Protein AF-A0AB94ITY9-F1 (afdb_monomer)

Mean predicted aligned error: 2.9 Å

Solvent-accessible surface area (backbone atoms only — not comparable to full-atom values): 13040 Å² total; per-residue (Å²): 46,31,58,39,62,44,40,57,52,49,60,68,38,36,65,65,35,44,79,74,73,39,86,77,82,86,63,74,41,82,60,88,59,60,56,57,53,35,36,65,73,63,77,32,81,59,35,34,76,45,34,66,58,46,51,53,49,51,40,69,77,34,86,82,51,61,67,41,77,76,39,73,52,33,26,50,47,40,32,32,32,22,97,82,43,74,35,73,86,63,55,55,72,55,30,34,34,36,34,42,56,50,62,52,50,36,26,55,51,53,54,46,42,32,76,69,68,53,36,34,66,50,87,87,42,60,64,68,32,49,82,88,39,52,75,43,48,90,41,51,64,40,78,44,47,85,40,58,63,71,49,33,39,59,39,50,74,71,56,78,42,56,29,30,41,33,54,36,40,42,27,59,65,59,64,51,59,56,88,80,27,47,34,47,57,40,56,81,94,72,48,58,40,33,27,35,34,29,42,56,91,51,70,79,38,65,68,55,52,54,50,44,51,48,55,65,27,69,71,46,45,48,49,42,44,68,74,45,70,66,61,38,38,66,63,79,132

Secondary structure (DSSP, 8-state):
-BIIIIIHHHHHHHHHHHHTT-------BSSSSHHHHHHHTTS-SEEEEE-HHHHHHHHHH-TT--EEEEEEEEE---EEE-SS-SSGGGPPTT-EEEEES-HHHHHHHHHHHHHTTS-EEPTT-GGG--GGGEEE-TT--EEEEEE-GGGHHHHHHHT-SSEEEE-HHHHHHTT--HHHHEEEE--TTTPPEEEEEEEGGGTT-HHHHHHHHHHTSHHHHHHHHHHHTTSSEEPP-

InterPro domains:
  IPR004872 Lipoprotein NlpA family [PF03180] (1-234)
  IPR004872 Lipoprotein NlpA family [PIRSF002854] (2-235)
  IPR004872 Lipoprotein NlpA family [PTHR30429] (2-235)

Organism: NCBI:txid1131730

Structure (mmCIF, N/CA/C/O backbone):
data_AF-A0AB94ITY9-F1
#
_entry.id   AF-A0AB94ITY9-F1
#
loop_
_atom_site.group_PDB
_atom_site.id
_atom_site.type_symbol
_atom_site.label_atom_id
_atom_site.label_alt_id
_atom_site.label_comp_id
_atom_site.label_asym_id
_atom_site.label_entity_id
_atom_site.label_seq_id
_atom_site.pdbx_PDB_ins_code
_atom_site.Cartn_x
_atom_site.Cartn_y
_atom_site.Cartn_z
_atom_site.occupancy
_atom_site.B_iso_or_equiv
_atom_site.auth_seq_id
_atom_site.auth_comp_id
_atom_site.auth_asym_id
_atom_site.auth_atom_id
_atom_site.pdbx_PDB_model_num
ATOM 1 N N . ALA A 1 1 ? -11.493 -1.874 6.451 1.00 92.00 1 ALA A N 1
ATOM 2 C CA . ALA A 1 1 ? -10.100 -2.248 6.127 1.00 92.00 1 ALA A CA 1
ATOM 3 C C . ALA A 1 1 ? -10.053 -2.887 4.745 1.00 92.00 1 ALA A C 1
ATOM 5 O O . ALA A 1 1 ? -11.088 -3.359 4.284 1.00 92.00 1 ALA A O 1
ATOM 6 N N . THR A 1 2 ? -8.900 -2.900 4.082 1.00 95.50 2 THR A N 1
ATOM 7 C CA . THR A 1 2 ? -8.671 -3.782 2.921 1.00 95.50 2 THR A CA 1
ATOM 8 C C . THR A 1 2 ? -8.497 -5.235 3.367 1.00 95.50 2 THR A C 1
ATOM 10 O O . THR A 1 2 ? -8.324 -5.491 4.559 1.00 95.50 2 THR A O 1
ATOM 13 N N . ALA A 1 3 ? -8.612 -6.196 2.446 1.00 95.44 3 ALA A N 1
ATOM 14 C CA . ALA A 1 3 ? -8.677 -7.618 2.793 1.00 95.44 3 ALA A CA 1
ATOM 15 C C . ALA A 1 3 ? -7.393 -8.130 3.472 1.00 95.44 3 ALA A C 1
ATOM 17 O O . ALA A 1 3 ? -7.416 -8.516 4.640 1.00 95.44 3 ALA A O 1
ATOM 18 N N . VAL A 1 4 ? -6.264 -8.092 2.768 1.00 96.31 4 VAL A N 1
ATOM 19 C CA . VAL A 1 4 ? -4.970 -8.585 3.264 1.00 96.31 4 VAL A CA 1
ATOM 20 C C . VAL A 1 4 ? -3.967 -7.438 3.247 1.00 96.31 4 VAL A C 1
ATOM 22 O O . VAL A 1 4 ? -3.964 -6.720 2.263 1.00 96.31 4 VAL A O 1
ATOM 25 N N . PRO A 1 5 ? -3.104 -7.251 4.260 1.00 97.75 5 PRO A N 1
ATOM 26 C CA . PRO A 1 5 ? -3.121 -7.923 5.558 1.00 97.75 5 PRO A CA 1
ATOM 27 C C . PRO A 1 5 ? -4.162 -7.361 6.538 1.00 97.75 5 PRO A C 1
ATOM 29 O O . PRO A 1 5 ? -4.391 -7.947 7.593 1.00 97.75 5 PRO A O 1
ATOM 32 N N . HIS A 1 6 ? -4.767 -6.212 6.232 1.00 98.62 6 HIS A N 1
ATOM 33 C CA . HIS A 1 6 ? -5.419 -5.352 7.220 1.00 98.62 6 HIS A CA 1
ATOM 34 C C . HIS A 1 6 ? -6.595 -6.022 7.933 1.00 98.62 6 HIS A C 1
ATOM 36 O O . HIS A 1 6 ? -6.624 -6.027 9.160 1.00 98.62 6 HIS A O 1
ATOM 42 N N . ALA A 1 7 ? -7.550 -6.608 7.204 1.00 98.50 7 ALA A N 1
ATOM 43 C CA . ALA A 1 7 ? -8.677 -7.290 7.838 1.00 98.50 7 ALA A CA 1
ATOM 44 C C . ALA A 1 7 ? -8.223 -8.532 8.616 1.00 98.50 7 ALA A C 1
ATOM 46 O O . ALA A 1 7 ? -8.726 -8.779 9.704 1.00 98.50 7 ALA A O 1
ATOM 47 N N . GLU A 1 8 ? -7.224 -9.267 8.127 1.00 98.56 8 GLU A N 1
ATOM 48 C CA . GLU A 1 8 ? -6.698 -10.432 8.844 1.00 98.56 8 GLU A CA 1
ATOM 49 C C . GLU A 1 8 ? -5.993 -10.051 10.158 1.00 98.56 8 GLU A C 1
ATOM 51 O O . GLU A 1 8 ? -6.109 -10.771 11.149 1.00 98.56 8 GLU A O 1
ATOM 56 N N . VAL A 1 9 ? -5.297 -8.909 10.190 1.00 98.50 9 VAL A N 1
ATOM 57 C CA . VAL A 1 9 ? -4.736 -8.333 11.425 1.00 98.50 9 VAL A CA 1
ATOM 58 C C . VAL A 1 9 ? -5.854 -7.933 12.391 1.00 98.50 9 VAL A C 1
ATOM 60 O O . VAL A 1 9 ? -5.765 -8.215 13.585 1.00 98.50 9 VAL A O 1
ATOM 63 N N . LEU A 1 10 ? -6.932 -7.325 11.888 1.00 98.69 10 LEU A N 1
ATOM 64 C CA . LEU A 1 10 ? -8.097 -6.978 12.705 1.00 98.69 10 LEU A CA 1
ATOM 65 C C . LEU A 1 10 ? -8.796 -8.216 13.282 1.00 98.69 10 LEU A C 1
ATOM 67 O O . LEU A 1 10 ? -9.180 -8.203 14.450 1.00 98.69 10 LEU A O 1
ATOM 71 N N . GLU A 1 11 ? -8.917 -9.297 12.510 1.00 98.69 11 GLU A N 1
ATOM 72 C CA . GLU A 1 11 ? -9.477 -10.562 12.998 1.00 98.69 11 GLU A CA 1
ATOM 73 C C . GLU A 1 11 ? -8.608 -11.183 14.102 1.00 98.69 11 GLU A C 1
ATOM 75 O O . GLU A 1 11 ? -9.138 -11.658 15.106 1.00 98.69 11 GLU A O 1
ATOM 80 N N . ALA A 1 12 ? -7.277 -11.116 13.980 1.00 98.50 12 ALA A N 1
ATOM 81 C CA . ALA A 1 12 ? -6.367 -11.558 15.039 1.00 98.50 12 ALA A CA 1
ATOM 82 C C . ALA A 1 12 ? -6.482 -10.700 16.317 1.00 98.50 12 ALA A C 1
ATOM 84 O O . ALA A 1 12 ? -6.362 -11.219 17.427 1.00 98.50 12 ALA A O 1
ATOM 85 N N . ALA A 1 13 ? -6.761 -9.401 16.176 1.00 98.50 13 ALA A N 1
ATOM 86 C CA . ALA A 1 13 ? -6.937 -8.466 17.290 1.00 98.50 13 ALA A CA 1
ATOM 87 C C . ALA A 1 13 ? -8.303 -8.567 17.981 1.00 98.50 13 ALA A C 1
ATOM 89 O O . ALA A 1 13 ? -8.431 -8.221 19.157 1.00 98.50 13 ALA A O 1
ATOM 90 N N . LYS A 1 14 ? -9.326 -9.056 17.278 1.00 98.56 14 LYS A N 1
ATOM 91 C CA . LYS A 1 14 ? -10.705 -9.157 17.764 1.00 98.56 14 LYS A CA 1
ATOM 92 C C . LYS A 1 14 ? -10.858 -9.816 19.150 1.00 98.56 14 LYS A C 1
ATOM 94 O O . LYS A 1 14 ? -11.534 -9.216 19.988 1.00 98.56 14 LYS A O 1
ATOM 99 N N . PRO A 1 15 ? -10.258 -10.986 19.461 1.00 98.50 15 PRO A N 1
ATOM 100 C CA . PRO A 1 15 ? -10.354 -11.567 20.805 1.00 98.50 15 PRO A CA 1
ATOM 101 C C . PRO A 1 15 ? -9.711 -10.689 21.891 1.00 98.50 15 PRO A C 1
ATOM 103 O O . PRO A 1 15 ? -10.308 -10.507 22.949 1.00 98.50 15 PRO A O 1
ATOM 106 N N . LEU A 1 16 ? -8.554 -10.081 21.611 1.00 98.38 16 LEU A N 1
ATOM 107 C CA . LEU A 1 16 ? -7.839 -9.202 22.548 1.00 98.38 16 LEU A CA 1
ATOM 108 C C . LEU A 1 16 ? -8.631 -7.917 22.845 1.00 98.38 16 LEU A C 1
ATOM 110 O O . LEU A 1 16 ? -8.644 -7.419 23.970 1.00 98.38 16 LEU A O 1
ATOM 114 N N . LEU A 1 17 ? -9.328 -7.385 21.838 1.00 98.50 17 LEU A N 1
ATOM 115 C CA . LEU A 1 17 ? -10.225 -6.236 21.984 1.00 98.50 17 LEU A CA 1
ATOM 116 C C . LEU A 1 17 ? -11.461 -6.583 22.814 1.00 98.50 17 LEU A C 1
ATOM 118 O O . LEU A 1 17 ? -11.864 -5.798 23.675 1.00 98.50 17 LEU A O 1
ATOM 122 N N . LYS A 1 18 ? -12.015 -7.784 22.621 1.00 98.31 18 LYS A N 1
ATOM 123 C CA . LYS A 1 18 ? -13.172 -8.262 23.381 1.00 98.31 18 LYS A CA 1
ATOM 124 C C . LYS A 1 18 ? -12.877 -8.373 24.877 1.00 98.31 18 LYS A C 1
ATOM 126 O O . LYS A 1 18 ? -13.722 -7.997 25.685 1.00 98.31 18 LYS A O 1
ATOM 131 N N . GLU A 1 19 ? -11.677 -8.816 25.256 1.00 98.00 19 GLU A N 1
ATOM 132 C CA . GLU A 1 19 ? -11.221 -8.832 26.657 1.00 98.00 19 GLU A CA 1
ATOM 133 C C . GLU A 1 19 ? -11.152 -7.429 27.279 1.00 98.00 19 GLU A C 1
ATOM 135 O O . GLU A 1 19 ? -11.339 -7.270 28.485 1.00 98.00 19 GLU A O 1
ATOM 140 N N . LYS A 1 20 ? -10.947 -6.400 26.451 1.00 97.75 20 LYS A N 1
ATOM 141 C CA . LYS A 1 20 ? -10.956 -4.985 26.847 1.00 97.75 20 LYS A CA 1
ATOM 142 C C . LYS A 1 20 ? -12.335 -4.326 26.712 1.00 97.75 20 LYS A C 1
ATOM 144 O O . LYS A 1 20 ? -12.446 -3.112 26.860 1.00 97.75 20 LYS A O 1
ATOM 149 N N . GLY A 1 21 ? -13.386 -5.106 26.446 1.00 97.75 21 GLY A N 1
ATOM 150 C CA . GLY A 1 21 ? -14.761 -4.616 26.332 1.00 97.75 21 GLY A CA 1
ATOM 151 C C . GLY A 1 21 ? -15.090 -3.928 25.004 1.00 97.75 21 GLY A C 1
ATOM 152 O O . GLY A 1 21 ? -16.081 -3.205 24.937 1.00 97.75 21 GLY A O 1
ATOM 153 N N . ILE A 1 22 ? -14.285 -4.137 23.958 1.00 98.25 22 ILE A N 1
ATOM 154 C CA . ILE A 1 22 ? -14.519 -3.601 22.611 1.00 98.25 22 ILE A CA 1
ATOM 155 C C . ILE A 1 22 ? -15.007 -4.734 21.705 1.00 98.25 22 ILE A C 1
ATOM 157 O O . ILE A 1 22 ? -14.286 -5.707 21.482 1.00 98.25 22 ILE A O 1
ATOM 161 N N . ASP A 1 23 ? -16.217 -4.602 21.160 1.00 97.81 23 ASP A N 1
ATOM 162 C CA . ASP A 1 23 ? -16.721 -5.507 20.123 1.00 97.81 23 ASP A CA 1
ATOM 163 C C . ASP A 1 23 ? -16.359 -4.958 18.739 1.00 97.81 23 ASP A C 1
ATOM 165 O O . ASP A 1 23 ? -16.845 -3.905 18.330 1.00 97.81 23 ASP A O 1
ATOM 169 N N . LEU A 1 24 ? -15.438 -5.632 18.045 1.00 98.44 24 LEU A N 1
ATOM 170 C CA . LEU A 1 24 ? -14.921 -5.166 16.760 1.00 98.44 24 LEU A CA 1
ATOM 171 C C . LEU A 1 24 ? -15.755 -5.711 15.593 1.00 98.44 24 LEU A C 1
ATOM 173 O O . LEU A 1 24 ? -15.734 -6.913 15.299 1.00 98.44 24 LEU A O 1
ATOM 177 N N . GLU A 1 25 ? -16.391 -4.808 14.852 1.00 98.44 25 GLU A N 1
ATOM 178 C CA . GLU A 1 25 ? -16.998 -5.094 13.551 1.00 98.44 25 GLU A CA 1
ATOM 179 C C . GLU A 1 25 ? -16.046 -4.717 12.409 1.00 98.44 25 GLU A C 1
ATOM 181 O O . GLU A 1 25 ? -15.468 -3.630 12.384 1.00 98.44 25 GLU A O 1
ATOM 186 N N . ILE A 1 26 ? -15.866 -5.623 11.444 1.00 98.56 26 ILE A N 1
ATOM 187 C CA . ILE A 1 26 ? -14.915 -5.442 10.341 1.00 98.56 26 ILE A CA 1
ATOM 188 C C . ILE A 1 26 ? -15.688 -5.370 9.027 1.00 98.56 26 ILE A C 1
ATOM 190 O O . ILE A 1 26 ? -16.268 -6.353 8.572 1.00 98.56 26 ILE A O 1
ATOM 194 N N . LYS A 1 27 ? -15.644 -4.202 8.380 1.00 98.56 27 LYS A N 1
ATOM 195 C CA . LYS A 1 27 ? -16.099 -4.018 6.997 1.00 98.56 27 LYS A CA 1
ATOM 196 C C . LYS A 1 27 ? -14.899 -4.077 6.053 1.00 98.56 27 LYS A C 1
ATOM 198 O O . LYS A 1 27 ? -13.976 -3.255 6.150 1.00 98.56 27 LYS A O 1
ATOM 203 N N . VAL A 1 28 ? -14.908 -5.066 5.162 1.00 98.25 28 VAL A N 1
ATOM 204 C CA . VAL A 1 28 ? -13.851 -5.290 4.168 1.00 98.25 28 VAL A CA 1
ATOM 205 C C . VAL A 1 28 ? -14.186 -4.547 2.877 1.00 98.25 28 VAL A C 1
ATOM 207 O O . VAL A 1 28 ? -15.310 -4.625 2.386 1.00 98.25 28 VAL A O 1
ATOM 210 N N . PHE A 1 29 ? -13.203 -3.835 2.332 1.00 97.88 29 PHE A N 1
ATOM 211 C CA . PHE A 1 29 ? -13.294 -3.115 1.063 1.00 97.88 29 PHE A CA 1
ATOM 212 C C . PHE A 1 29 ? -12.242 -3.638 0.084 1.00 97.88 29 PHE A C 1
ATOM 214 O O . PHE A 1 29 ? -11.163 -4.060 0.497 1.00 97.88 29 PHE A O 1
ATOM 221 N N . GLN A 1 30 ? -12.560 -3.586 -1.210 1.00 94.25 30 GLN A N 1
ATOM 222 C CA . GLN A 1 30 ? -11.680 -4.051 -2.291 1.00 94.25 30 GLN A CA 1
ATOM 223 C C . GLN A 1 30 ? -10.914 -2.906 -2.972 1.00 94.25 30 GLN A C 1
ATOM 225 O O . GLN A 1 30 ? -9.972 -3.137 -3.727 1.00 94.25 30 GLN A O 1
ATOM 230 N N . ASP A 1 31 ? -11.305 -1.659 -2.720 1.00 94.69 31 ASP A N 1
ATOM 231 C CA . ASP A 1 31 ? -10.702 -0.459 -3.293 1.00 94.69 31 ASP A CA 1
ATOM 232 C C . ASP A 1 31 ? -10.235 0.521 -2.206 1.00 94.69 31 ASP A C 1
ATOM 234 O O . ASP A 1 31 ? -10.513 0.359 -1.015 1.00 94.69 31 ASP A O 1
ATOM 238 N N . TYR A 1 32 ? -9.507 1.547 -2.639 1.00 95.94 32 TYR A N 1
ATOM 239 C CA . TYR A 1 32 ? -8.919 2.568 -1.774 1.00 95.94 32 TYR A CA 1
ATOM 240 C C . TYR A 1 32 ? -9.777 3.838 -1.624 1.00 95.94 32 TYR A C 1
ATOM 242 O O . TYR A 1 32 ? -9.374 4.780 -0.939 1.00 95.94 32 TYR A O 1
ATOM 250 N N . ILE A 1 33 ? -10.947 3.904 -2.261 1.00 95.12 33 ILE A N 1
ATOM 251 C CA . ILE A 1 33 ? -11.819 5.086 -2.272 1.00 95.12 33 ILE A CA 1
ATOM 252 C C . ILE A 1 33 ? -12.891 4.948 -1.187 1.00 95.12 33 ILE A C 1
ATOM 254 O O . ILE A 1 33 ? -13.008 5.796 -0.298 1.00 95.12 33 ILE A O 1
ATOM 258 N N . LEU A 1 34 ? -13.648 3.850 -1.222 1.00 97.75 34 LEU A N 1
ATOM 259 C CA . LEU A 1 34 ? -14.790 3.614 -0.342 1.00 97.75 34 LEU A CA 1
ATOM 260 C C . LEU A 1 34 ? -14.464 3.639 1.163 1.00 97.75 34 LEU A C 1
ATOM 262 O O . LEU A 1 34 ? -15.304 4.141 1.911 1.00 97.75 34 LEU A O 1
ATOM 266 N N . PRO A 1 35 ? -13.292 3.182 1.657 1.00 98.31 35 PRO A N 1
ATOM 267 C CA . PRO A 1 35 ? -12.992 3.251 3.089 1.00 98.31 35 PRO A CA 1
ATOM 268 C C . PRO A 1 35 ? -12.957 4.678 3.659 1.00 98.31 35 PRO A C 1
ATOM 270 O O . PRO A 1 35 ? -13.342 4.883 4.811 1.00 98.31 35 PRO A O 1
ATOM 273 N N . ASN A 1 36 ? -12.496 5.666 2.883 1.00 98.50 36 ASN A N 1
ATOM 274 C CA . ASN A 1 36 ? -12.480 7.067 3.316 1.00 98.50 36 ASN A CA 1
ATOM 275 C C . ASN A 1 36 ? -13.876 7.693 3.234 1.00 98.50 36 ASN A C 1
ATOM 277 O O . ASN A 1 36 ? -14.267 8.414 4.148 1.00 98.50 36 ASN A O 1
ATOM 281 N N . VAL A 1 37 ? -14.658 7.360 2.202 1.00 98.12 37 VAL A N 1
ATOM 282 C CA . VAL A 1 37 ? -16.063 7.792 2.095 1.00 98.12 37 VAL A CA 1
ATOM 283 C C . VAL A 1 37 ? -16.881 7.260 3.275 1.00 98.12 37 VAL A C 1
ATOM 285 O O . VAL A 1 37 ? -17.521 8.034 3.976 1.00 98.12 37 VAL A O 1
ATOM 288 N N . ALA A 1 38 ? -16.769 5.966 3.580 1.00 98.50 38 ALA A N 1
ATOM 289 C CA . ALA A 1 38 ? -17.460 5.354 4.713 1.00 98.50 38 ALA A CA 1
ATOM 290 C C . ALA A 1 38 ? -17.013 5.939 6.071 1.00 98.50 38 ALA A C 1
ATOM 292 O O . ALA A 1 38 ? -17.828 6.091 6.980 1.00 98.50 38 ALA A O 1
ATOM 293 N N . LEU A 1 39 ? -15.733 6.309 6.217 1.00 98.62 39 LEU A N 1
ATOM 294 C CA . LEU A 1 39 ? -15.253 7.004 7.416 1.00 98.62 39 LEU A CA 1
ATOM 295 C C . LEU A 1 39 ? -15.851 8.413 7.535 1.00 98.62 39 LEU A C 1
ATOM 297 O O . LEU A 1 39 ? -16.283 8.795 8.621 1.00 98.62 39 LEU A O 1
ATOM 301 N N . LYS A 1 40 ? -15.915 9.181 6.441 1.00 98.38 40 LYS A N 1
ATOM 302 C CA . LYS A 1 40 ? -16.567 10.500 6.422 1.00 98.38 40 LYS A CA 1
ATOM 303 C C . LYS A 1 40 ? -18.044 10.391 6.809 1.00 98.38 40 LYS A C 1
ATOM 305 O O . LYS A 1 40 ? -18.508 11.137 7.669 1.00 98.38 40 LYS A O 1
ATOM 310 N N . ASP A 1 41 ? -18.756 9.445 6.204 1.00 98.19 41 ASP A N 1
ATOM 311 C CA . ASP A 1 41 ? -20.209 9.292 6.336 1.00 98.19 41 ASP A CA 1
ATOM 312 C C . ASP A 1 41 ? -20.635 8.660 7.673 1.00 98.19 41 ASP A C 1
ATOM 314 O O . ASP A 1 41 ? -21.824 8.505 7.939 1.00 98.19 41 ASP A O 1
ATOM 318 N N . LYS A 1 42 ? -19.666 8.374 8.556 1.00 98.06 42 LYS A N 1
ATOM 319 C CA . LYS A 1 42 ? -19.859 7.776 9.887 1.00 98.06 42 LYS A CA 1
ATOM 320 C C . LYS A 1 42 ? -20.367 6.334 9.867 1.00 98.06 42 LYS A C 1
ATOM 322 O O . LYS A 1 42 ? -20.802 5.830 10.897 1.00 98.06 42 LYS A O 1
ATOM 327 N N . ASP A 1 43 ? -20.203 5.651 8.738 1.00 98.31 43 ASP A N 1
ATOM 328 C CA . ASP A 1 43 ? -20.392 4.202 8.621 1.00 98.31 43 ASP A CA 1
ATOM 329 C C . ASP A 1 43 ? -19.260 3.408 9.296 1.00 98.31 43 ASP A C 1
ATOM 331 O O . ASP A 1 43 ? -19.392 2.207 9.522 1.00 98.31 43 ASP A O 1
ATOM 335 N N . LEU A 1 44 ? -18.120 4.054 9.560 1.00 98.44 44 LEU A N 1
ATOM 336 C CA . LEU A 1 44 ? -16.957 3.483 10.241 1.00 98.44 44 LEU A CA 1
ATOM 337 C C . LEU A 1 44 ? -16.484 4.420 11.353 1.00 98.44 44 LEU A C 1
ATOM 339 O O . LEU A 1 44 ? -16.487 5.635 11.166 1.00 98.44 44 LEU A O 1
ATOM 343 N N . ASP A 1 45 ? -15.985 3.879 12.463 1.00 98.62 45 ASP A N 1
ATOM 344 C CA . ASP A 1 45 ? -15.274 4.668 13.484 1.00 98.62 45 ASP A CA 1
ATOM 345 C C . ASP A 1 45 ? -13.803 4.911 13.125 1.00 98.62 45 ASP A C 1
ATOM 347 O O . ASP A 1 45 ? -13.244 5.961 13.435 1.00 98.62 45 ASP A O 1
ATOM 351 N N . ALA A 1 46 ? -13.184 3.947 12.444 1.00 98.75 46 ALA A N 1
ATOM 352 C CA . ALA A 1 46 ? -11.808 4.006 11.976 1.00 98.75 46 ALA A CA 1
ATOM 353 C C . ALA A 1 46 ? -11.665 3.253 10.650 1.00 98.75 46 ALA A C 1
ATOM 355 O O . ALA A 1 46 ? -12.399 2.300 10.372 1.00 98.75 46 ALA A O 1
ATOM 356 N N . ASN A 1 47 ? -10.675 3.632 9.844 1.00 98.75 47 ASN A N 1
ATOM 357 C CA . ASN A 1 47 ? -10.210 2.813 8.735 1.00 98.75 47 ASN A CA 1
ATOM 358 C C . ASN A 1 47 ? -8.723 2.464 8.883 1.00 98.75 47 ASN A C 1
ATOM 360 O O . ASN A 1 47 ? -7.970 3.120 9.597 1.00 98.75 47 ASN A O 1
ATOM 364 N N . TYR A 1 48 ? -8.333 1.371 8.236 1.00 98.69 48 TYR A N 1
ATOM 365 C CA . TYR A 1 48 ? -6.989 0.805 8.276 1.00 98.69 48 TYR A CA 1
ATOM 366 C C . TYR A 1 48 ? -6.714 0.174 6.913 1.00 98.69 48 TYR A C 1
ATOM 368 O O . TYR A 1 48 ? -7.251 -0.894 6.603 1.00 98.69 48 TYR A O 1
ATOM 376 N N . PHE A 1 49 ? -6.012 0.924 6.060 1.00 98.50 49 PHE A N 1
ATOM 377 C CA . PHE A 1 49 ? -5.690 0.537 4.674 1.00 98.50 49 PHE A CA 1
ATOM 378 C C . PHE A 1 49 ? -4.651 1.439 3.977 1.00 98.50 49 PHE A C 1
ATOM 380 O O . PHE A 1 49 ? -4.166 1.083 2.908 1.00 98.50 49 PHE A O 1
ATOM 387 N N . GLN A 1 50 ? -4.372 2.633 4.515 1.00 98.25 50 GLN A N 1
ATOM 388 C CA . GLN A 1 50 ? -3.703 3.717 3.785 1.00 98.25 50 GLN A CA 1
ATOM 389 C C . GLN A 1 50 ? -2.414 4.186 4.456 1.00 98.25 50 GLN A C 1
ATOM 391 O O . GLN A 1 50 ? -2.223 4.010 5.656 1.00 98.25 50 GLN A O 1
ATOM 396 N N . THR A 1 51 ? -1.551 4.838 3.679 1.00 97.19 51 THR A N 1
ATOM 397 C CA . THR A 1 51 ? -0.283 5.440 4.125 1.00 97.19 51 THR A CA 1
ATOM 398 C C . THR A 1 51 ? -0.420 6.964 4.294 1.00 97.19 51 THR A C 1
ATOM 400 O O . THR A 1 51 ? -1.388 7.547 3.793 1.00 97.19 51 THR A O 1
ATOM 403 N N . PRO A 1 52 ? 0.544 7.659 4.938 1.00 96.50 52 PRO A N 1
ATOM 404 C CA . PRO A 1 52 ? 0.508 9.114 5.104 1.00 96.50 52 PRO A CA 1
ATOM 405 C C . PRO A 1 52 ? 0.388 9.883 3.786 1.00 96.50 52 PRO A C 1
ATOM 407 O O . PRO A 1 52 ? -0.357 10.856 3.709 1.00 96.50 52 PRO A O 1
ATOM 410 N N . GLY A 1 53 ? 1.091 9.438 2.737 1.00 94.69 53 GLY A N 1
ATOM 411 C CA . GLY A 1 53 ? 1.042 10.077 1.421 1.00 94.69 53 GLY A CA 1
ATOM 412 C C . GLY A 1 53 ? -0.338 9.973 0.771 1.00 94.69 53 GLY A C 1
ATOM 413 O O . GLY A 1 53 ? -0.829 10.957 0.217 1.00 94.69 53 GLY A O 1
ATOM 414 N N . TYR A 1 54 ? -0.987 8.809 0.888 1.00 96.19 54 TYR A N 1
ATOM 415 C CA . TYR A 1 54 ? -2.351 8.619 0.398 1.00 96.19 54 TYR A CA 1
ATOM 416 C C . TYR A 1 54 ? -3.343 9.474 1.197 1.00 96.19 54 TYR A C 1
ATOM 418 O O . TYR A 1 54 ? -4.109 10.226 0.601 1.00 96.19 54 TYR A O 1
ATOM 426 N N . LEU A 1 55 ? -3.270 9.448 2.533 1.00 97.81 55 LEU A N 1
ATOM 427 C CA . LEU A 1 55 ? -4.128 10.258 3.405 1.00 97.81 55 LEU A CA 1
ATOM 428 C C . LEU A 1 55 ? -4.017 11.758 3.087 1.00 97.81 55 LEU A C 1
ATOM 430 O O . LEU A 1 55 ? -5.032 12.431 2.904 1.00 97.81 55 LEU A O 1
ATOM 434 N N . ALA A 1 56 ? -2.791 12.274 2.965 1.00 95.88 56 ALA A N 1
ATOM 435 C CA . ALA A 1 56 ? -2.545 13.679 2.651 1.00 95.88 56 ALA A CA 1
ATOM 436 C C . ALA A 1 56 ? -3.125 14.079 1.284 1.00 95.88 56 ALA A C 1
ATOM 438 O O . ALA A 1 56 ? -3.711 15.156 1.155 1.00 95.88 56 ALA A O 1
ATOM 439 N N . LEU A 1 57 ? -2.999 13.212 0.272 1.00 94.62 57 LEU A N 1
ATOM 440 C CA . LEU A 1 57 ? -3.591 13.445 -1.045 1.00 94.62 57 LEU A CA 1
ATOM 441 C C . LEU A 1 57 ? -5.125 13.448 -0.974 1.00 94.62 57 LEU A C 1
ATOM 443 O O . LEU A 1 57 ? -5.760 14.359 -1.499 1.00 94.62 57 LEU A O 1
ATOM 447 N N . GLN A 1 58 ? -5.719 12.494 -0.256 1.00 96.31 58 GLN A N 1
ATOM 448 C CA . GLN A 1 58 ? -7.171 12.402 -0.102 1.00 96.31 58 GLN A CA 1
ATOM 449 C C . GLN A 1 58 ? -7.761 13.629 0.603 1.00 96.31 58 GLN A C 1
ATOM 451 O O . GLN A 1 58 ? -8.768 14.156 0.140 1.00 96.31 58 GLN A O 1
ATOM 456 N N . MET A 1 59 ? -7.122 14.132 1.663 1.00 97.12 59 MET A N 1
ATOM 457 C CA . MET A 1 59 ? -7.556 15.362 2.346 1.00 97.12 59 MET A CA 1
ATOM 458 C C . MET A 1 59 ? -7.333 16.623 1.500 1.00 97.12 59 MET A C 1
ATOM 460 O O . MET A 1 59 ? -8.086 17.594 1.589 1.00 97.12 59 MET A O 1
ATOM 464 N N . LYS A 1 60 ? -6.297 16.642 0.653 1.00 95.25 60 LYS A N 1
ATOM 465 C CA . LYS A 1 60 ? -6.064 17.753 -0.278 1.00 95.25 60 LYS A CA 1
ATOM 466 C C . LYS A 1 60 ? -7.182 17.843 -1.320 1.00 95.25 60 LYS A C 1
ATOM 468 O O . LYS A 1 60 ? -7.663 18.957 -1.576 1.00 95.25 60 LYS A O 1
ATOM 473 N N . ASP A 1 61 ? -7.561 16.701 -1.888 1.00 95.00 61 ASP A N 1
ATOM 474 C CA . ASP A 1 61 ? -8.484 16.601 -3.020 1.00 95.00 61 ASP A CA 1
ATOM 475 C C . ASP A 1 61 ? -9.963 16.603 -2.587 1.00 95.00 61 ASP A C 1
ATOM 477 O O . ASP A 1 61 ? -10.821 17.024 -3.360 1.00 95.00 61 ASP A O 1
ATOM 481 N N . ASN A 1 62 ? -10.263 16.241 -1.334 1.00 96.75 62 ASN A N 1
ATOM 482 C CA . ASN A 1 62 ? -11.617 16.219 -0.773 1.00 96.75 62 ASN A CA 1
ATOM 483 C C . ASN A 1 62 ? -11.691 17.140 0.455 1.00 96.75 62 ASN A C 1
ATOM 485 O O . ASN A 1 62 ? -11.238 16.785 1.541 1.00 96.75 62 ASN A O 1
ATOM 489 N N . LYS A 1 63 ? -12.264 18.341 0.296 1.00 94.31 63 LYS A N 1
ATOM 490 C CA . LYS A 1 63 ? -12.266 19.395 1.339 1.00 94.31 63 LYS A CA 1
ATOM 491 C C . LYS A 1 63 ? -13.076 19.054 2.586 1.00 94.31 63 LYS A C 1
ATOM 493 O O . LYS A 1 63 ? -12.896 19.673 3.626 1.00 94.31 63 LYS A O 1
ATOM 498 N N . ASP A 1 64 ? -13.964 18.091 2.452 1.00 96.06 64 ASP A N 1
ATOM 499 C CA . ASP A 1 64 ? -14.888 17.602 3.460 1.00 96.06 64 ASP A CA 1
ATOM 500 C C . ASP A 1 64 ? -14.369 16.340 4.174 1.00 96.06 64 ASP A C 1
ATOM 502 O O . ASP A 1 64 ? -15.068 15.775 5.013 1.00 96.06 64 ASP A O 1
ATOM 506 N N . PHE A 1 65 ? -13.133 15.916 3.887 1.00 98.19 65 PHE A N 1
ATOM 507 C CA . PHE A 1 65 ? -12.409 14.941 4.699 1.00 98.19 65 PHE A CA 1
ATOM 508 C C . PHE A 1 65 ? -11.631 15.656 5.808 1.00 98.19 65 PHE A C 1
ATOM 510 O O . PHE A 1 65 ? -10.604 16.286 5.555 1.00 98.19 65 PHE A O 1
ATOM 517 N N . ASP A 1 66 ? -12.108 15.515 7.044 1.00 98.19 66 ASP A N 1
ATOM 518 C CA . ASP A 1 66 ? -11.408 15.947 8.256 1.00 98.19 66 ASP A CA 1
ATOM 519 C C . ASP A 1 66 ? -10.963 14.717 9.054 1.00 98.19 66 ASP A C 1
ATOM 521 O O . ASP A 1 66 ? -11.686 14.186 9.901 1.00 98.19 66 ASP A O 1
ATOM 525 N N . PHE A 1 67 ? -9.785 14.210 8.701 1.00 98.69 67 PHE A N 1
ATOM 526 C CA . PHE A 1 67 ? -9.239 12.965 9.221 1.00 98.69 67 PHE A CA 1
ATOM 527 C C . PHE A 1 67 ? -7.892 13.178 9.900 1.00 98.69 67 PHE A C 1
ATOM 529 O O . PHE A 1 67 ? -7.132 14.088 9.569 1.00 98.69 67 PHE A O 1
ATOM 536 N N . VAL A 1 68 ? -7.555 12.260 10.799 1.00 98.62 68 VAL A N 1
ATOM 537 C CA . VAL A 1 68 ? -6.257 12.219 11.465 1.00 98.62 68 VAL A CA 1
ATOM 538 C C . VAL A 1 68 ? -5.797 10.778 11.653 1.00 98.62 68 VAL A C 1
ATOM 540 O O . VAL A 1 68 ? -6.594 9.871 11.900 1.00 98.62 68 VAL A O 1
ATOM 543 N N . SER A 1 69 ? -4.489 10.563 11.522 1.00 98.44 69 SER A N 1
ATOM 544 C CA . SER A 1 69 ? -3.861 9.293 11.883 1.00 98.44 69 SER A CA 1
ATOM 545 C C . SER A 1 69 ? -3.726 9.181 13.399 1.00 98.44 69 SER A C 1
ATOM 547 O O . SER A 1 69 ? -3.252 10.113 14.048 1.00 98.44 69 SER A O 1
ATOM 549 N N . VAL A 1 70 ? -4.096 8.030 13.951 1.00 98.12 70 VAL A N 1
ATOM 550 C CA . VAL A 1 70 ? -3.979 7.717 15.387 1.00 98.12 70 VAL A CA 1
ATOM 551 C C . VAL A 1 70 ? -3.012 6.568 15.668 1.00 98.12 70 VAL A C 1
ATOM 553 O O . VAL A 1 70 ? -2.743 6.262 16.826 1.00 98.12 70 VAL A O 1
ATOM 556 N N . GLY A 1 71 ? -2.438 5.946 14.637 1.00 96.69 71 GLY A N 1
ATOM 557 C CA . GLY A 1 71 ? -1.436 4.905 14.829 1.00 96.69 71 GLY A CA 1
ATOM 558 C C . GLY A 1 71 ? -0.838 4.381 13.534 1.00 96.69 71 GLY A C 1
ATOM 559 O O . GLY A 1 71 ? -1.547 4.149 12.564 1.00 96.69 71 GLY A O 1
ATOM 560 N N . GLU A 1 72 ? 0.470 4.155 13.547 1.00 97.38 72 GLU A N 1
ATOM 561 C CA . GLU A 1 72 ? 1.206 3.393 12.536 1.00 97.38 72 GLU A CA 1
ATOM 562 C C . GLU A 1 72 ? 1.274 1.925 12.966 1.00 97.38 72 GLU A C 1
ATOM 564 O O . GLU A 1 72 ? 1.642 1.658 14.111 1.00 97.38 72 GLU A O 1
ATOM 569 N N . ILE A 1 73 ? 0.897 0.987 12.092 1.00 97.06 73 ILE A N 1
ATOM 570 C CA . ILE A 1 73 ? 0.739 -0.430 12.475 1.00 97.06 73 ILE A CA 1
ATOM 571 C C . ILE A 1 73 ? 1.780 -1.334 11.814 1.00 97.06 73 ILE A C 1
ATOM 573 O O . ILE A 1 73 ? 2.447 -2.118 12.485 1.00 97.06 73 ILE A O 1
ATOM 577 N N . HIS A 1 74 ? 1.930 -1.237 10.495 1.00 97.50 74 HIS A N 1
ATOM 578 C CA . HIS A 1 74 ? 2.846 -2.078 9.721 1.00 97.50 74 HIS A CA 1
ATOM 579 C C . HIS A 1 74 ? 3.245 -1.394 8.417 1.00 97.50 74 HIS A C 1
ATOM 581 O O . HIS A 1 74 ? 2.582 -0.470 7.971 1.00 97.50 74 HIS A O 1
ATOM 587 N N . LYS A 1 75 ? 4.292 -1.875 7.762 1.00 97.12 75 LYS A N 1
ATOM 588 C CA . LYS A 1 75 ? 4.814 -1.402 6.481 1.00 97.12 75 LYS A CA 1
ATOM 589 C C . LYS A 1 75 ? 4.623 -2.465 5.401 1.00 97.12 75 LYS A C 1
ATOM 591 O O . LYS A 1 75 ? 4.679 -3.664 5.674 1.00 97.12 75 LYS A O 1
ATOM 596 N N . GLU A 1 76 ? 4.415 -2.005 4.173 1.00 97.00 76 GLU A N 1
ATOM 597 C CA . GLU A 1 76 ? 4.238 -2.838 2.978 1.00 97.00 76 GLU A CA 1
ATOM 598 C C . GLU A 1 76 ? 5.123 -2.306 1.840 1.00 97.00 76 GLU A C 1
ATOM 600 O O . GLU A 1 76 ? 4.725 -1.343 1.168 1.00 97.00 76 GLU A O 1
ATOM 605 N N . PRO A 1 77 ? 6.322 -2.886 1.634 1.00 96.81 77 PRO A N 1
ATOM 606 C CA . PRO A 1 77 ? 7.208 -2.484 0.544 1.00 96.81 77 PRO A CA 1
ATOM 607 C C . PRO A 1 77 ? 6.568 -2.800 -0.810 1.00 96.81 77 PRO A C 1
ATOM 609 O O . PRO A 1 77 ? 6.310 -3.966 -1.103 1.00 96.81 77 PRO A O 1
ATOM 612 N N . ILE A 1 78 ? 6.324 -1.790 -1.652 1.00 98.00 78 ILE A N 1
ATOM 613 C CA . ILE A 1 78 ? 5.753 -2.026 -2.991 1.00 98.00 78 ILE A CA 1
ATOM 614 C C . ILE A 1 78 ? 6.714 -2.889 -3.820 1.00 98.00 78 ILE A C 1
ATOM 616 O O . ILE A 1 78 ? 7.914 -2.618 -3.871 1.00 98.00 78 ILE A O 1
ATOM 620 N N . GLY A 1 79 ? 6.185 -3.910 -4.498 1.00 98.25 79 GLY A N 1
ATOM 621 C CA . GLY A 1 79 ? 6.975 -4.820 -5.327 1.00 98.25 79 GLY A CA 1
ATOM 622 C C . GLY A 1 79 ? 6.827 -4.559 -6.824 1.00 98.25 79 GLY A C 1
ATOM 623 O O . GLY A 1 79 ? 5.762 -4.168 -7.303 1.00 98.25 79 GLY A O 1
ATOM 624 N N . VAL A 1 80 ? 7.891 -4.837 -7.574 1.00 98.75 80 VAL A N 1
ATOM 625 C CA . VAL A 1 80 ? 7.875 -4.974 -9.034 1.00 98.75 80 VAL A CA 1
ATOM 626 C C . VAL A 1 80 ? 7.965 -6.459 -9.368 1.00 98.75 80 VAL A C 1
ATOM 628 O O . VAL A 1 80 ? 8.882 -7.139 -8.908 1.00 98.75 80 VAL A O 1
ATOM 631 N N . TYR A 1 81 ? 7.039 -6.959 -10.181 1.00 98.81 81 TYR A N 1
ATOM 632 C CA . TYR A 1 81 ? 6.866 -8.383 -10.455 1.00 98.81 81 TYR A CA 1
ATOM 633 C C . TYR A 1 81 ? 6.991 -8.685 -11.947 1.00 98.81 81 TYR A C 1
ATOM 635 O O . TYR A 1 81 ? 6.479 -7.944 -12.787 1.00 98.81 81 TYR A O 1
ATOM 643 N N . SER A 1 82 ? 7.635 -9.801 -12.294 1.00 98.62 82 SER A N 1
ATOM 644 C CA . SER A 1 82 ? 7.690 -10.295 -13.673 1.00 98.62 82 SER A CA 1
ATOM 645 C C . SER A 1 82 ? 7.686 -11.821 -13.736 1.00 98.62 82 SER A C 1
ATOM 647 O O . SER A 1 82 ? 8.387 -12.502 -12.990 1.00 98.62 82 SER A O 1
ATOM 649 N N . LYS A 1 83 ? 6.921 -12.374 -14.687 1.00 97.50 83 LYS A N 1
ATOM 650 C CA . LYS A 1 83 ? 6.978 -13.806 -15.032 1.00 97.50 83 LYS A CA 1
ATOM 651 C C . LYS A 1 83 ? 8.162 -14.136 -15.952 1.00 97.50 83 LYS A C 1
ATOM 653 O O . LYS A 1 83 ? 8.575 -15.292 -16.008 1.00 97.50 83 LYS A O 1
ATOM 658 N N . LYS A 1 84 ? 8.686 -13.140 -16.681 1.00 97.25 84 LYS A N 1
ATOM 659 C CA . LYS A 1 84 ? 9.690 -13.316 -17.748 1.00 97.25 84 LYS A CA 1
ATOM 660 C C . LYS A 1 84 ? 11.105 -12.958 -17.298 1.00 97.25 84 LYS A C 1
ATOM 662 O O . LYS A 1 84 ? 12.042 -13.682 -17.619 1.00 97.25 84 LYS A O 1
ATOM 667 N N . TYR A 1 85 ? 11.256 -11.863 -16.560 1.00 98.38 85 TYR A N 1
ATOM 668 C CA . TYR A 1 85 ? 12.555 -11.312 -16.167 1.00 98.38 85 TYR A CA 1
ATOM 669 C C . TYR A 1 85 ? 12.844 -11.600 -14.693 1.00 98.38 85 TYR A C 1
ATOM 671 O O . TYR A 1 85 ? 11.924 -11.868 -13.922 1.00 98.38 85 TYR A O 1
ATOM 679 N N . LYS A 1 86 ? 14.124 -11.595 -14.301 1.00 97.38 86 LYS A N 1
ATOM 680 C CA . LYS A 1 86 ? 14.559 -11.906 -12.926 1.00 97.38 86 LYS A CA 1
ATOM 681 C C . LYS A 1 86 ? 15.052 -10.693 -12.152 1.00 97.38 86 LYS A C 1
ATOM 683 O O . LYS A 1 86 ? 15.092 -10.731 -10.929 1.00 97.38 86 LYS A O 1
ATOM 688 N N . SER A 1 87 ? 15.382 -9.617 -12.850 1.00 98.06 87 SER A N 1
ATOM 689 C CA . SER A 1 87 ? 15.750 -8.339 -12.263 1.00 98.06 87 SER A CA 1
ATOM 690 C C . SER A 1 87 ? 15.287 -7.193 -13.157 1.00 98.06 87 SER A C 1
ATOM 692 O O . SER A 1 87 ? 15.055 -7.372 -14.355 1.00 98.06 87 SER A O 1
ATOM 694 N N . LEU A 1 88 ? 15.227 -5.983 -12.600 1.00 98.19 88 LEU A N 1
ATOM 695 C CA . LEU A 1 88 ? 14.985 -4.768 -13.384 1.00 98.19 88 LEU A CA 1
ATOM 696 C C . LEU A 1 88 ? 16.020 -4.584 -14.512 1.00 98.19 88 LEU A C 1
ATOM 698 O O . LEU A 1 88 ? 15.697 -4.106 -15.599 1.00 98.19 88 LEU A O 1
ATOM 702 N N . LYS A 1 89 ? 17.269 -5.013 -14.297 1.00 96.44 89 LYS A N 1
ATOM 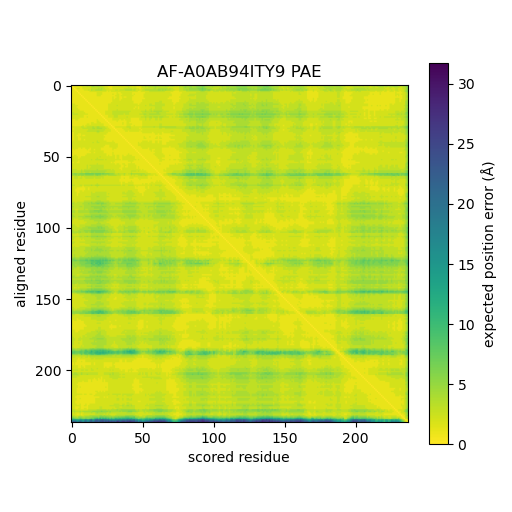703 C CA . LYS A 1 89 ? 18.346 -4.888 -15.292 1.00 96.44 89 LYS A CA 1
ATOM 704 C C . LYS A 1 89 ? 18.121 -5.764 -16.526 1.00 96.44 89 LYS A C 1
ATOM 706 O O . LYS A 1 89 ? 18.616 -5.403 -17.593 1.00 96.44 89 LYS A O 1
ATOM 711 N N . ASP A 1 90 ? 17.340 -6.835 -16.403 1.00 98.00 90 ASP A N 1
ATOM 712 C CA . ASP A 1 90 ? 17.037 -7.760 -17.500 1.00 98.00 90 ASP A CA 1
ATOM 713 C C . ASP A 1 90 ? 15.898 -7.270 -18.405 1.00 98.00 90 ASP A C 1
ATOM 715 O O . ASP A 1 90 ? 15.674 -7.847 -19.467 1.00 98.00 90 ASP A O 1
ATOM 719 N N . LEU A 1 91 ? 15.183 -6.206 -18.014 1.00 98.50 91 LEU A N 1
ATOM 720 C CA . LEU A 1 91 ? 14.106 -5.636 -18.825 1.00 98.50 91 LEU A CA 1
ATOM 721 C C . LEU A 1 91 ? 14.638 -5.190 -20.202 1.00 98.50 91 LEU A C 1
ATOM 723 O O . LEU A 1 91 ? 15.689 -4.537 -20.262 1.00 98.50 91 LEU A O 1
ATOM 727 N N . PRO A 1 92 ? 13.948 -5.510 -21.310 1.00 98.25 92 PRO A N 1
ATOM 728 C CA . PRO A 1 92 ? 14.373 -5.105 -22.643 1.00 98.25 92 PRO A CA 1
ATOM 729 C C . PRO A 1 92 ? 14.201 -3.597 -22.849 1.00 98.25 92 PRO A C 1
ATOM 731 O O . PRO A 1 92 ? 13.549 -2.901 -22.069 1.00 98.25 92 PRO A O 1
ATOM 734 N N . ASN A 1 93 ? 14.765 -3.086 -23.941 1.00 98.38 93 ASN A N 1
ATOM 735 C CA . ASN A 1 93 ? 14.415 -1.747 -24.402 1.00 98.38 93 ASN A CA 1
ATOM 736 C C . ASN A 1 93 ? 12.932 -1.713 -24.799 1.00 98.38 93 ASN A C 1
ATOM 738 O O . ASN A 1 93 ? 12.454 -2.647 -25.442 1.00 98.38 93 ASN A O 1
ATOM 742 N N . GLY A 1 94 ? 12.221 -0.647 -24.438 1.00 98.44 94 GLY A N 1
ATOM 743 C CA . GLY A 1 94 ? 10.784 -0.530 -24.677 1.00 98.44 94 GLY A CA 1
ATOM 744 C C . GLY A 1 94 ? 9.923 -1.378 -23.743 1.00 98.44 94 GLY A C 1
ATOM 745 O O . GLY A 1 94 ? 8.748 -1.566 -24.043 1.00 98.44 94 GLY A O 1
ATOM 746 N N . ALA A 1 95 ? 10.483 -1.935 -22.658 1.00 98.75 95 ALA A N 1
ATOM 747 C CA . ALA A 1 95 ? 9.719 -2.780 -21.746 1.00 98.75 95 ALA A CA 1
ATOM 748 C C . ALA A 1 95 ? 8.500 -2.035 -21.192 1.00 98.75 95 ALA A C 1
ATOM 750 O O . ALA A 1 95 ? 8.624 -0.910 -20.697 1.00 98.75 95 ALA A O 1
ATOM 751 N N . LYS A 1 96 ? 7.341 -2.696 -21.235 1.00 98.56 96 LYS A N 1
ATOM 752 C CA . LYS A 1 96 ? 6.088 -2.153 -20.710 1.00 98.56 96 LYS A CA 1
ATOM 753 C C . LYS A 1 96 ? 5.991 -2.410 -19.210 1.00 98.56 96 LYS A C 1
ATOM 755 O O . LYS A 1 96 ? 5.900 -3.561 -18.773 1.00 98.56 96 LYS A O 1
ATOM 760 N N . ILE A 1 97 ? 5.972 -1.333 -18.437 1.00 98.75 97 ILE A N 1
ATOM 761 C CA . ILE A 1 97 ? 5.834 -1.323 -16.985 1.00 98.75 97 ILE A CA 1
ATOM 762 C C . ILE A 1 97 ? 4.413 -0.892 -16.643 1.00 98.75 97 ILE A C 1
ATOM 764 O O . ILE A 1 97 ? 4.011 0.234 -16.918 1.00 98.75 97 ILE A O 1
ATOM 768 N N . ILE A 1 98 ? 3.642 -1.788 -16.040 1.00 98.56 98 ILE A N 1
ATOM 769 C CA . ILE A 1 98 ? 2.282 -1.484 -15.592 1.00 98.56 98 ILE A CA 1
ATOM 770 C C . ILE A 1 98 ? 2.324 -1.078 -14.122 1.00 98.56 98 ILE A C 1
ATOM 772 O O . ILE A 1 98 ? 2.863 -1.809 -13.296 1.00 98.56 98 ILE A O 1
ATOM 776 N N . MET A 1 99 ? 1.724 0.057 -13.784 1.00 98.06 99 MET A N 1
ATOM 777 C CA . MET A 1 99 ? 1.545 0.517 -12.407 1.00 98.06 99 MET A CA 1
ATOM 778 C C . MET A 1 99 ? 0.187 1.203 -12.245 1.00 98.06 99 MET A C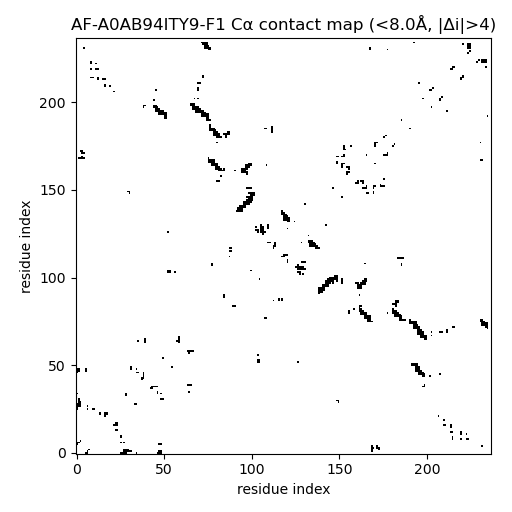 1
ATOM 780 O O . MET A 1 99 ? -0.499 1.493 -13.227 1.00 98.06 99 MET A O 1
ATOM 784 N N . SER A 1 100 ? -0.237 1.428 -11.001 1.00 97.44 100 SER A N 1
ATOM 785 C CA . SER A 1 100 ? -1.562 1.992 -10.758 1.00 97.44 100 SER A CA 1
ATOM 786 C C . SER A 1 100 ? -1.661 3.472 -11.137 1.00 97.44 100 SER A C 1
ATOM 788 O O . SER A 1 100 ? -0.666 4.191 -11.243 1.00 97.44 100 SER A O 1
ATOM 790 N N . ASN A 1 101 ? -2.893 3.955 -11.251 1.00 94.94 101 ASN A N 1
ATOM 791 C CA . ASN A 1 101 ? -3.236 5.376 -11.323 1.00 94.94 101 ASN A CA 1
ATOM 792 C C . ASN A 1 101 ? -3.144 6.110 -9.963 1.00 94.94 101 ASN A C 1
ATOM 794 O O . ASN A 1 101 ? -3.517 7.278 -9.868 1.00 94.94 101 ASN A O 1
ATOM 798 N N . SER A 1 102 ? -2.645 5.454 -8.907 1.00 94.31 102 SER A N 1
ATOM 799 C CA . SER A 1 102 ? -2.496 6.032 -7.566 1.00 94.31 102 SER A CA 1
ATOM 800 C C . SER A 1 102 ? -1.311 7.000 -7.512 1.00 94.31 102 SER A C 1
ATOM 802 O O . SER A 1 102 ? -0.156 6.602 -7.357 1.00 94.31 102 SER A O 1
ATOM 804 N N . PHE A 1 103 ? -1.585 8.301 -7.609 1.00 91.69 103 PHE A N 1
ATOM 805 C CA . PHE A 1 103 ? -0.544 9.333 -7.610 1.00 91.69 103 PHE A CA 1
ATOM 806 C C . PHE A 1 103 ? 0.326 9.372 -6.347 1.00 91.69 103 PHE A C 1
ATOM 808 O O . PHE A 1 103 ? 1.491 9.764 -6.430 1.00 91.69 103 PHE A O 1
ATOM 815 N N . SER A 1 104 ? -0.200 8.973 -5.186 1.00 91.06 104 SER A N 1
ATOM 816 C CA . SER A 1 104 ? 0.609 8.866 -3.966 1.00 91.06 104 SER A CA 1
ATOM 817 C C . SER A 1 104 ? 1.633 7.732 -4.040 1.00 91.06 104 SER A C 1
ATOM 819 O O . SER A 1 104 ? 2.661 7.806 -3.373 1.00 91.06 104 SER A O 1
ATOM 821 N N . ASP A 1 105 ? 1.378 6.698 -4.848 1.00 95.56 105 ASP A N 1
ATOM 822 C CA . ASP A 1 105 ? 2.306 5.579 -5.025 1.00 95.56 105 ASP A CA 1
ATOM 823 C C . ASP A 1 105 ? 3.364 5.866 -6.097 1.00 95.56 105 ASP A C 1
ATOM 825 O O . ASP A 1 105 ? 4.452 5.303 -6.043 1.00 95.56 105 ASP A O 1
ATOM 829 N N . HIS A 1 106 ? 3.124 6.788 -7.036 1.00 95.88 106 HIS A N 1
ATOM 830 C CA . HIS A 1 106 ? 4.108 7.125 -8.081 1.00 95.88 106 HIS A CA 1
ATOM 831 C C . HIS A 1 106 ? 5.437 7.608 -7.488 1.00 95.88 106 HIS A C 1
ATOM 833 O O . HIS A 1 106 ? 6.501 7.144 -7.900 1.00 95.88 106 HIS A O 1
ATOM 839 N N . GLY A 1 107 ? 5.370 8.449 -6.450 1.00 93.12 107 GLY A N 1
ATOM 840 C CA . GLY A 1 107 ? 6.536 8.925 -5.699 1.00 93.12 107 GLY A CA 1
ATOM 841 C C . GLY A 1 107 ? 7.279 7.843 -4.910 1.00 93.12 107 GLY A C 1
ATOM 842 O O . GLY A 1 107 ? 8.409 8.070 -4.496 1.00 93.12 107 GLY A O 1
ATOM 843 N N . ARG A 1 108 ? 6.671 6.668 -4.718 1.00 95.56 108 ARG A N 1
ATOM 844 C CA . ARG A 1 108 ? 7.290 5.486 -4.095 1.00 95.56 108 ARG A CA 1
ATOM 845 C C . ARG A 1 108 ? 7.872 4.535 -5.139 1.00 95.56 108 ARG A C 1
ATOM 847 O O . ARG A 1 108 ? 8.931 3.951 -4.938 1.00 95.56 108 ARG A O 1
ATOM 854 N N . ILE A 1 109 ? 7.187 4.412 -6.275 1.00 97.19 109 ILE A N 1
ATOM 855 C CA . ILE A 1 109 ? 7.490 3.459 -7.344 1.00 97.19 109 ILE A CA 1
ATOM 856 C C . ILE A 1 109 ? 8.659 3.924 -8.211 1.00 97.19 109 ILE A C 1
ATOM 858 O O . ILE A 1 109 ? 9.595 3.161 -8.441 1.00 97.19 109 ILE A O 1
ATOM 862 N N . LEU A 1 110 ? 8.625 5.163 -8.706 1.00 97.56 110 LEU A N 1
ATOM 863 C CA . LEU A 1 110 ? 9.640 5.656 -9.642 1.00 97.56 110 LEU A CA 1
ATOM 864 C C . LEU A 1 110 ? 11.064 5.639 -9.048 1.00 97.56 110 LEU A C 1
ATOM 866 O O . LEU A 1 110 ? 11.982 5.204 -9.751 1.00 97.56 110 LEU A O 1
ATOM 870 N N . PRO A 1 111 ? 11.276 5.961 -7.754 1.00 96.06 111 PRO A N 1
ATOM 871 C CA . PRO A 1 111 ? 12.583 5.799 -7.119 1.00 96.06 111 PRO A CA 1
ATOM 872 C C . PRO A 1 111 ? 13.146 4.370 -7.144 1.00 96.06 111 PRO A C 1
ATOM 874 O O . PRO A 1 111 ? 14.362 4.208 -7.087 1.00 96.06 111 PRO A O 1
ATOM 877 N N . ILE A 1 112 ? 12.315 3.325 -7.258 1.00 97.50 112 ILE A N 1
ATOM 878 C CA . ILE A 1 112 ? 12.796 1.937 -7.403 1.00 97.50 112 ILE A CA 1
ATOM 879 C C . ILE A 1 112 ? 13.581 1.793 -8.716 1.00 97.50 112 ILE A C 1
ATOM 881 O O . ILE A 1 112 ? 14.672 1.219 -8.743 1.00 97.50 112 ILE A O 1
ATOM 885 N N . PHE A 1 113 ? 13.051 2.355 -9.806 1.00 98.19 113 PHE A N 1
ATOM 886 C CA . PHE A 1 113 ? 13.680 2.318 -11.129 1.00 98.19 113 PHE A CA 1
ATOM 887 C C . PHE A 1 113 ? 14.882 3.265 -11.222 1.00 98.19 113 PHE A C 1
ATOM 889 O O . PHE A 1 113 ? 15.874 2.928 -11.872 1.00 98.19 113 PHE A O 1
ATOM 896 N N . GLU A 1 114 ? 14.825 4.414 -10.543 1.00 97.12 114 GLU A N 1
ATOM 897 C CA . GLU A 1 114 ? 15.954 5.344 -10.438 1.00 97.12 114 GLU A CA 1
ATOM 898 C C . GLU A 1 114 ? 17.127 4.728 -9.664 1.00 97.12 114 GLU A C 1
ATOM 900 O O . GLU A 1 114 ? 18.250 4.701 -10.168 1.00 97.12 114 GLU A O 1
ATOM 905 N N . LYS A 1 115 ? 16.873 4.125 -8.491 1.00 95.56 115 LYS A N 1
ATOM 906 C CA . LYS A 1 115 ? 17.891 3.394 -7.711 1.00 95.56 115 LYS A CA 1
ATOM 907 C C . LYS A 1 115 ? 18.503 2.232 -8.508 1.00 95.56 115 LYS A C 1
ATOM 909 O O . LYS A 1 115 ? 19.670 1.897 -8.311 1.00 95.56 115 LYS A O 1
ATOM 914 N N . ALA A 1 116 ? 17.746 1.628 -9.428 1.00 96.88 116 ALA A N 1
ATOM 915 C CA . ALA A 1 116 ? 18.238 0.592 -10.337 1.00 96.88 116 ALA A CA 1
ATOM 916 C C . ALA A 1 116 ? 19.044 1.135 -11.539 1.00 96.88 116 ALA A C 1
ATOM 918 O O . ALA A 1 116 ? 19.577 0.336 -12.315 1.00 96.88 116 ALA A O 1
ATOM 919 N N . GLY A 1 117 ? 19.142 2.460 -11.697 1.00 97.38 117 GLY A N 1
ATOM 920 C CA . GLY A 1 117 ? 19.849 3.129 -12.791 1.00 97.38 117 GLY A CA 1
ATOM 921 C C . GLY A 1 117 ? 19.139 3.035 -14.144 1.00 97.38 117 GLY A C 1
ATOM 922 O O . GLY A 1 117 ? 19.794 3.120 -15.180 1.00 97.38 117 GLY A O 1
ATOM 923 N N . LEU A 1 118 ? 17.823 2.790 -14.154 1.00 98.38 118 LEU A N 1
ATOM 924 C CA . LEU A 1 118 ? 17.043 2.634 -15.388 1.00 98.38 118 LEU A CA 1
ATOM 925 C C . LEU A 1 118 ? 16.371 3.920 -15.855 1.00 98.38 118 LEU A C 1
ATOM 927 O O . LEU A 1 118 ? 16.086 4.053 -17.043 1.00 98.38 118 LEU A O 1
ATOM 931 N N . ILE A 1 119 ? 16.121 4.833 -14.924 1.00 98.62 119 ILE A N 1
ATOM 932 C CA . ILE A 1 119 ? 15.615 6.175 -15.183 1.00 98.62 119 ILE A CA 1
ATOM 933 C C . ILE A 1 119 ? 16.367 7.176 -14.305 1.00 98.62 119 ILE A C 1
ATOM 935 O O . ILE A 1 119 ? 17.043 6.784 -13.354 1.00 98.62 119 ILE A O 1
ATOM 939 N N . LYS A 1 120 ? 16.198 8.462 -14.591 1.00 98.50 120 LYS A N 1
ATOM 940 C CA . LYS A 1 120 ? 16.571 9.558 -13.697 1.00 98.50 120 LYS A CA 1
ATOM 941 C C . LYS A 1 120 ? 15.399 10.509 -13.567 1.00 98.50 120 LYS A C 1
ATOM 943 O O . LYS A 1 120 ? 14.822 10.901 -14.583 1.00 98.50 120 LYS A O 1
ATOM 948 N N . LEU A 1 121 ? 15.057 10.871 -12.342 1.00 98.25 121 LEU A N 1
ATOM 949 C CA . LEU A 1 121 ? 14.016 11.838 -12.046 1.00 98.25 121 LEU A CA 1
ATOM 950 C C . LEU A 1 121 ? 14.613 13.241 -11.967 1.00 98.25 121 LEU A C 1
ATOM 952 O O . LEU A 1 121 ? 15.796 13.442 -11.692 1.00 98.25 121 LEU A O 1
ATOM 956 N N . LYS A 1 122 ? 13.777 14.239 -12.231 1.00 98.25 122 LYS A N 1
ATOM 957 C CA . LYS A 1 122 ? 14.111 15.636 -11.983 1.00 98.25 122 LYS A CA 1
ATOM 958 C C . LYS A 1 122 ? 14.380 15.862 -10.491 1.00 98.25 122 LYS A C 1
ATOM 960 O O . LYS A 1 122 ? 13.615 15.414 -9.640 1.00 98.25 122 LYS A O 1
ATOM 965 N N . ASP A 1 123 ? 15.415 16.635 -10.173 1.00 96.00 123 ASP A N 1
ATOM 966 C CA . ASP A 1 123 ? 15.738 16.973 -8.785 1.00 96.00 123 ASP A CA 1
ATOM 967 C C . ASP A 1 123 ? 14.561 17.666 -8.072 1.00 96.00 123 ASP A C 1
ATOM 969 O O . ASP A 1 123 ? 13.900 18.556 -8.615 1.00 96.00 123 ASP A O 1
ATOM 973 N N . GLY A 1 124 ? 14.323 17.278 -6.817 1.00 94.00 124 GLY A N 1
ATOM 974 C CA . GLY A 1 124 ? 13.355 17.932 -5.930 1.00 94.00 124 GLY A CA 1
ATOM 975 C C . GLY A 1 124 ? 11.893 17.493 -6.080 1.00 94.00 124 GLY A C 1
ATOM 976 O O . GLY A 1 124 ? 11.047 18.021 -5.361 1.00 94.00 124 GLY A O 1
ATOM 977 N N . VAL A 1 125 ? 11.572 16.527 -6.949 1.00 93.38 125 VAL A N 1
ATOM 978 C CA . VAL A 1 125 ? 10.183 16.041 -7.108 1.00 93.38 125 VAL A CA 1
ATOM 979 C C . VAL A 1 125 ? 9.697 15.209 -5.916 1.00 93.38 125 VAL A C 1
ATOM 981 O O . VAL A 1 125 ? 8.531 15.303 -5.526 1.00 93.38 125 VAL A O 1
ATOM 984 N N . GLY A 1 126 ? 10.596 14.442 -5.287 1.00 88.38 126 GLY A N 1
ATOM 985 C CA . GLY A 1 126 ? 10.327 13.669 -4.070 1.00 88.38 126 GLY A CA 1
ATOM 986 C C . GLY A 1 126 ? 9.058 12.812 -4.159 1.00 88.38 126 GLY A C 1
ATOM 987 O O . GLY A 1 126 ? 8.800 12.161 -5.168 1.00 88.38 126 GLY A O 1
ATOM 988 N N . ALA A 1 127 ? 8.222 12.859 -3.118 1.00 87.25 127 ALA A N 1
ATOM 989 C CA . ALA A 1 127 ? 6.954 12.121 -3.054 1.00 87.25 127 ALA A CA 1
ATOM 990 C C . ALA A 1 127 ? 5.931 12.512 -4.147 1.00 87.25 127 ALA A C 1
ATOM 992 O O . ALA A 1 127 ? 4.944 11.807 -4.350 1.00 87.25 127 ALA A O 1
ATOM 993 N N . ASN A 1 128 ? 6.156 13.621 -4.860 1.00 91.44 128 ASN A N 1
ATOM 994 C CA . ASN A 1 128 ? 5.305 14.076 -5.957 1.00 91.44 128 ASN A CA 1
ATOM 995 C C . ASN A 1 128 ? 5.804 13.635 -7.339 1.00 91.44 128 ASN A C 1
ATOM 997 O O . ASN A 1 128 ? 5.216 14.075 -8.322 1.00 91.44 128 ASN A O 1
ATOM 1001 N N . ALA A 1 129 ? 6.838 12.789 -7.430 1.00 94.56 129 ALA A N 1
ATOM 1002 C CA . ALA A 1 129 ? 7.361 12.315 -8.710 1.00 94.56 129 ALA A CA 1
ATOM 1003 C C . ALA A 1 129 ? 6.261 11.721 -9.601 1.00 94.56 129 ALA A C 1
ATOM 1005 O O . ALA A 1 129 ? 5.394 10.969 -9.131 1.00 94.56 129 ALA A O 1
ATOM 1006 N N . ARG A 1 130 ? 6.318 12.042 -10.892 1.00 96.31 130 ARG A N 1
ATOM 1007 C CA . ARG A 1 130 ? 5.472 11.478 -11.945 1.00 96.31 130 ARG A CA 1
ATOM 1008 C C . ARG A 1 130 ? 6.312 10.965 -13.110 1.00 96.31 130 ARG A C 1
ATOM 1010 O O . ARG A 1 130 ? 7.510 11.228 -13.195 1.00 96.31 130 ARG A O 1
ATOM 1017 N N . VAL A 1 131 ? 5.679 10.226 -14.021 1.00 97.00 131 VAL A N 1
ATOM 1018 C CA . VAL A 1 131 ? 6.339 9.723 -15.238 1.00 97.00 131 VAL A CA 1
ATOM 1019 C C . VAL A 1 131 ? 6.867 10.889 -16.083 1.00 97.00 131 VAL A C 1
ATOM 1021 O O . VAL A 1 131 ? 7.938 10.793 -16.673 1.00 97.00 131 VAL A O 1
ATOM 1024 N N . GLU A 1 132 ? 6.166 12.022 -16.077 1.00 97.12 132 GLU A N 1
ATOM 1025 C CA . GLU A 1 132 ? 6.560 13.252 -16.766 1.00 97.12 132 GLU A CA 1
ATOM 1026 C C . GLU A 1 132 ? 7.806 13.920 -16.157 1.00 97.12 132 GLU A C 1
ATOM 1028 O O . GLU A 1 132 ? 8.435 14.750 -16.812 1.00 97.12 132 GLU A O 1
ATOM 1033 N N . ASP A 1 133 ? 8.191 13.553 -14.930 1.00 98.12 133 ASP A N 1
ATOM 1034 C CA . ASP A 1 133 ? 9.400 14.051 -14.268 1.00 98.12 133 ASP A CA 1
ATOM 1035 C C . ASP A 1 133 ? 10.658 13.233 -14.613 1.00 98.12 133 ASP A C 1
ATOM 1037 O O . ASP A 1 133 ? 11.745 13.533 -14.111 1.00 98.12 133 ASP A O 1
ATOM 1041 N N . ILE A 1 134 ? 10.541 12.200 -15.453 1.00 98.50 134 ILE A N 1
ATOM 1042 C CA . ILE A 1 134 ? 11.676 11.394 -15.908 1.00 98.50 134 ILE A CA 1
ATOM 1043 C C . ILE A 1 134 ? 12.489 12.191 -16.937 1.00 98.50 134 ILE A C 1
ATOM 1045 O O . ILE A 1 134 ? 12.026 12.466 -18.043 1.00 98.50 134 ILE A O 1
ATOM 1049 N N . ILE A 1 135 ? 13.729 12.532 -16.584 1.00 98.50 135 ILE A N 1
ATOM 1050 C CA . ILE A 1 135 ? 14.647 13.315 -17.426 1.00 98.50 135 ILE A CA 1
ATOM 1051 C C . ILE A 1 135 ? 15.642 12.451 -18.209 1.00 98.50 135 ILE A C 1
ATOM 1053 O O . ILE A 1 135 ? 16.164 12.896 -19.229 1.00 98.50 135 ILE A O 1
ATOM 1057 N N . GLU A 1 136 ? 15.894 11.214 -17.775 1.00 98.56 136 GLU A N 1
ATOM 1058 C CA . GLU A 1 136 ? 16.689 10.231 -18.521 1.00 98.56 136 GLU A CA 1
ATOM 1059 C C . GLU A 1 136 ? 15.986 8.865 -18.470 1.00 98.56 136 GLU A C 1
ATOM 1061 O O . GLU A 1 136 ? 15.573 8.421 -17.402 1.00 98.56 136 GLU A O 1
ATOM 1066 N N . ASN A 1 137 ? 15.842 8.195 -19.620 1.00 98.56 137 ASN A N 1
ATOM 1067 C CA . ASN A 1 137 ? 15.230 6.863 -19.754 1.00 98.56 137 ASN A CA 1
ATOM 1068 C C . ASN A 1 137 ? 15.954 6.066 -20.862 1.00 98.56 137 ASN A C 1
ATOM 1070 O O . ASN A 1 137 ? 15.411 5.887 -21.953 1.00 98.56 137 ASN A O 1
ATOM 1074 N N . PRO A 1 138 ? 17.207 5.619 -20.640 1.00 98.12 138 PRO A N 1
ATOM 1075 C CA . PRO A 1 138 ? 18.052 5.019 -21.682 1.00 98.12 138 PRO A CA 1
ATOM 1076 C C . PRO A 1 138 ? 17.475 3.742 -22.308 1.00 98.12 138 PRO A C 1
ATOM 1078 O O . PRO A 1 138 ? 17.820 3.411 -23.442 1.00 98.12 138 PRO A O 1
ATOM 1081 N N . LYS A 1 139 ? 16.601 3.023 -21.590 1.00 98.19 139 LYS A N 1
ATOM 1082 C CA . LYS A 1 139 ? 15.909 1.834 -22.106 1.00 98.19 139 LYS A CA 1
ATOM 1083 C C . LYS A 1 139 ? 14.564 2.142 -22.763 1.00 98.19 139 LYS A C 1
ATOM 1085 O O . LYS A 1 139 ? 13.923 1.214 -23.243 1.00 98.19 139 LYS A O 1
ATOM 1090 N N . ASN A 1 140 ? 14.126 3.401 -22.810 1.00 98.25 140 ASN A N 1
ATOM 1091 C CA . ASN A 1 140 ? 12.797 3.789 -23.289 1.00 98.25 140 ASN A CA 1
ATOM 1092 C C . ASN A 1 140 ? 11.675 2.965 -22.627 1.00 98.25 140 ASN A C 1
ATOM 1094 O O . ASN A 1 140 ? 10.787 2.474 -23.316 1.00 98.25 140 ASN A O 1
ATOM 1098 N N . LEU A 1 141 ? 11.756 2.744 -21.309 1.00 98.75 141 LEU A N 1
ATOM 1099 C CA . LEU A 1 141 ? 10.709 2.043 -20.561 1.00 98.75 141 LEU A CA 1
ATOM 1100 C C . LEU A 1 141 ? 9.370 2.772 -20.728 1.00 98.75 141 LEU A C 1
ATOM 1102 O O . LEU A 1 141 ? 9.328 3.997 -20.593 1.00 98.75 141 LEU A O 1
ATOM 1106 N N . ASP A 1 142 ? 8.306 2.018 -20.993 1.00 98.38 142 ASP A N 1
ATOM 1107 C CA . ASP A 1 142 ? 6.946 2.531 -21.169 1.00 98.38 142 ASP A CA 1
ATOM 1108 C C . ASP A 1 142 ? 6.143 2.325 -19.880 1.00 98.38 142 ASP A C 1
ATOM 1110 O O . ASP A 1 142 ? 5.792 1.195 -19.535 1.00 98.38 142 ASP A O 1
ATOM 1114 N N . PHE A 1 143 ? 5.879 3.406 -19.145 1.00 98.50 143 PHE A N 1
ATOM 1115 C CA . PHE A 1 143 ? 5.124 3.363 -17.892 1.00 98.50 143 PHE A CA 1
ATOM 1116 C C . PHE A 1 143 ? 3.630 3.583 -18.155 1.00 98.50 143 PHE A C 1
ATOM 1118 O O . PHE A 1 143 ? 3.174 4.705 -18.368 1.00 98.50 143 PHE A O 1
ATOM 1125 N N . SER A 1 144 ? 2.845 2.509 -18.077 1.00 97.06 144 SER A N 1
ATOM 1126 C CA . SER A 1 144 ? 1.386 2.550 -18.165 1.00 97.06 144 SER A CA 1
ATOM 1127 C C . SER A 1 144 ? 0.770 2.757 -16.780 1.00 97.06 144 SER A C 1
ATOM 1129 O O . SER A 1 144 ? 0.900 1.900 -15.907 1.00 97.06 144 SER A O 1
ATOM 1131 N N . THR A 1 145 ? 0.088 3.888 -16.587 1.00 95.44 145 THR A N 1
ATOM 1132 C CA . THR A 1 145 ? -0.437 4.358 -15.287 1.00 95.44 145 THR A CA 1
ATOM 1133 C C . THR A 1 145 ? -1.969 4.375 -15.214 1.00 95.44 145 THR A C 1
ATOM 1135 O O . THR A 1 145 ? -2.547 5.064 -14.380 1.00 95.44 145 THR A O 1
ATOM 1138 N N . LEU A 1 146 ? -2.656 3.653 -16.104 1.00 92.94 146 LEU A N 1
ATOM 1139 C CA . LEU A 1 146 ? -4.116 3.751 -16.280 1.00 92.94 146 LEU A CA 1
ATOM 1140 C C . LEU A 1 146 ? -4.923 2.732 -15.461 1.00 92.94 146 LEU A C 1
ATOM 1142 O O . LEU A 1 146 ? -6.150 2.725 -15.531 1.00 92.94 146 LEU A O 1
ATOM 1146 N N . ILE A 1 147 ? -4.254 1.853 -14.715 1.00 94.31 147 ILE A N 1
ATOM 1147 C CA . ILE A 1 147 ? -4.891 0.711 -14.055 1.00 94.31 147 ILE A CA 1
ATOM 1148 C C . ILE A 1 147 ? -5.228 1.060 -12.602 1.00 94.31 147 ILE A C 1
ATOM 1150 O O . ILE A 1 147 ? -4.422 1.649 -11.888 1.00 94.31 147 ILE A O 1
ATOM 1154 N N . GLU A 1 148 ? -6.419 0.699 -12.127 1.00 96.31 148 GLU A N 1
ATOM 1155 C CA . GLU A 1 148 ? -6.728 0.784 -10.695 1.00 96.31 148 GLU A CA 1
ATOM 1156 C C . GLU A 1 148 ? -5.872 -0.210 -9.900 1.00 96.31 148 GLU A C 1
ATOM 1158 O O . GLU A 1 148 ? -5.702 -1.355 -10.315 1.00 96.31 148 GLU A O 1
ATOM 1163 N N . ALA A 1 149 ? -5.393 0.181 -8.717 1.00 97.12 149 ALA A N 1
ATOM 1164 C CA . ALA A 1 149 ? -4.465 -0.644 -7.938 1.00 97.12 149 ALA A CA 1
ATOM 1165 C C . ALA A 1 149 ? -4.963 -2.088 -7.691 1.00 97.12 149 ALA A C 1
ATOM 1167 O O . ALA A 1 149 ? -4.197 -3.041 -7.845 1.00 97.12 149 ALA A O 1
ATOM 1168 N N . LYS A 1 150 ? -6.267 -2.264 -7.434 1.00 96.94 150 LYS A N 1
ATOM 1169 C CA . LYS A 1 150 ? -6.911 -3.576 -7.225 1.00 96.94 150 LYS A CA 1
ATOM 1170 C C . LYS A 1 150 ? -6.826 -4.537 -8.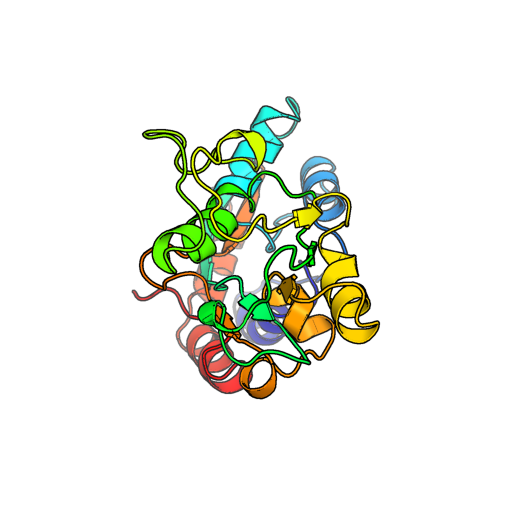422 1.00 96.94 150 LYS A C 1
ATOM 1172 O O . LYS A 1 150 ? -6.985 -5.741 -8.255 1.00 96.94 150 LYS A O 1
ATOM 1177 N N . LEU A 1 151 ? -6.585 -4.030 -9.635 1.00 97.88 151 LEU A N 1
ATOM 1178 C CA . LEU A 1 151 ? -6.530 -4.828 -10.869 1.00 97.88 151 LEU A CA 1
ATOM 1179 C C . LEU A 1 151 ? -5.107 -5.273 -11.237 1.00 97.88 151 LEU A C 1
ATOM 1181 O O . LEU A 1 151 ? -4.926 -6.079 -12.152 1.00 97.88 151 LEU A O 1
ATOM 1185 N N . LEU A 1 152 ? -4.086 -4.780 -10.534 1.00 98.31 152 LEU A N 1
ATOM 1186 C CA . LEU A 1 152 ? -2.688 -5.022 -10.888 1.00 98.31 152 LEU A CA 1
ATOM 1187 C C . LEU A 1 152 ? -2.286 -6.497 -10.757 1.00 98.31 152 LEU A C 1
ATOM 1189 O O . LEU A 1 152 ? -1.585 -7.011 -11.625 1.00 98.31 152 LEU A O 1
ATOM 1193 N N . ALA A 1 153 ? -2.782 -7.213 -9.742 1.00 97.88 153 ALA A N 1
ATOM 1194 C CA . ALA A 1 153 ? -2.538 -8.652 -9.617 1.00 97.88 153 ALA A CA 1
ATOM 1195 C C . ALA A 1 153 ? -3.130 -9.440 -10.799 1.00 97.88 153 ALA A C 1
ATOM 1197 O O . ALA A 1 153 ? -2.469 -10.306 -11.365 1.00 97.88 153 ALA A O 1
ATOM 1198 N N . SER A 1 154 ? -4.333 -9.072 -11.253 1.00 97.56 154 SER A N 1
ATOM 1199 C CA . SER A 1 154 ? -4.947 -9.674 -12.447 1.00 97.56 154 SER A CA 1
ATOM 1200 C C . SER A 1 154 ? -4.180 -9.331 -13.731 1.00 97.56 154 SER A C 1
ATOM 1202 O O . SER A 1 154 ? -4.014 -10.192 -14.599 1.00 97.56 154 SER A O 1
ATOM 1204 N N . SER A 1 155 ? -3.658 -8.103 -13.832 1.00 97.44 155 SER A N 1
ATOM 1205 C CA . SER A 1 155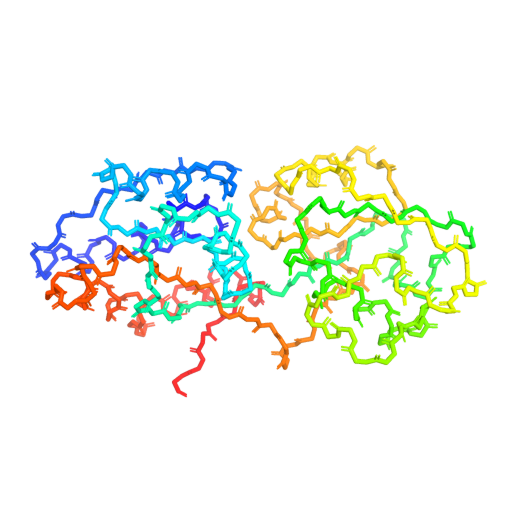 ? -2.826 -7.654 -14.963 1.00 97.44 155 SER A CA 1
ATOM 1206 C C . SER A 1 155 ? -1.506 -8.434 -15.027 1.00 97.44 155 SER A C 1
ATOM 1208 O O . SER A 1 155 ? -1.062 -8.851 -16.100 1.00 97.44 155 SER A O 1
ATOM 1210 N N . PHE A 1 156 ? -0.893 -8.680 -13.864 1.00 98.44 156 PHE A N 1
ATOM 1211 C CA . PHE A 1 156 ? 0.290 -9.527 -13.721 1.00 98.44 156 PHE A CA 1
ATOM 1212 C C . PHE A 1 156 ? 0.001 -10.974 -14.119 1.00 98.44 156 PHE A C 1
ATOM 1214 O O . PHE A 1 156 ? 0.763 -11.570 -14.888 1.00 98.44 156 PHE A O 1
ATOM 1221 N N . GLU A 1 157 ? -1.114 -11.533 -13.648 1.00 97.62 157 GLU A N 1
ATOM 1222 C CA . GLU A 1 157 ? -1.479 -12.906 -13.972 1.00 97.62 157 GLU A CA 1
ATOM 1223 C C . GLU A 1 157 ? -1.729 -13.102 -15.470 1.00 97.62 157 GLU A C 1
ATOM 1225 O O . GLU A 1 157 ? -1.232 -14.073 -16.051 1.00 97.62 157 GLU A O 1
ATOM 1230 N N . SER A 1 158 ? -2.379 -12.127 -16.104 1.00 96.50 158 SER A N 1
ATOM 1231 C CA . SER A 1 158 ? -2.680 -12.113 -17.539 1.00 96.50 158 SER A CA 1
ATOM 1232 C C . SER A 1 158 ? -1.469 -11.784 -18.425 1.00 96.50 158 SER A C 1
ATOM 1234 O O . SER A 1 158 ? -1.535 -11.949 -19.642 1.00 96.50 158 SER A O 1
ATOM 1236 N N . GLY A 1 159 ? -0.341 -11.359 -17.840 1.00 94.94 159 GLY A N 1
ATOM 1237 C CA . GLY A 1 159 ? 0.895 -11.072 -18.572 1.00 94.94 159 GLY A CA 1
ATOM 1238 C C . GLY A 1 159 ? 0.824 -9.822 -19.455 1.00 94.94 159 GLY A C 1
ATOM 1239 O O . GLY A 1 159 ? 1.463 -9.782 -20.506 1.00 94.94 159 GLY A O 1
ATOM 1240 N N . GLU A 1 160 ? 0.055 -8.809 -19.045 1.00 94.12 160 GLU A N 1
ATOM 1241 C CA . GLU A 1 160 ? -0.222 -7.597 -19.837 1.00 94.12 160 GLU A CA 1
ATOM 1242 C C . GLU A 1 160 ? 0.985 -6.659 -20.034 1.00 94.12 160 GLU A C 1
ATOM 1244 O O . GLU A 1 160 ? 0.926 -5.729 -20.851 1.00 94.12 160 GLU A O 1
ATOM 1249 N N . GLY A 1 161 ? 2.067 -6.880 -19.284 1.00 95.50 161 GLY A N 1
ATOM 1250 C CA . GLY A 1 161 ? 3.303 -6.100 -19.317 1.00 95.50 161 GLY A CA 1
ATOM 1251 C C . GLY A 1 161 ? 4.547 -6.966 -19.115 1.00 95.50 161 GLY A C 1
ATOM 1252 O O . GLY A 1 161 ? 4.468 -8.148 -18.771 1.00 95.50 161 GLY A O 1
ATOM 1253 N N . ASP A 1 162 ? 5.715 -6.366 -19.331 1.00 98.50 162 ASP A N 1
ATOM 1254 C CA . ASP A 1 162 ? 7.010 -6.990 -19.046 1.00 98.50 162 ASP A CA 1
ATOM 1255 C C . ASP A 1 162 ? 7.294 -7.022 -17.541 1.00 98.50 162 ASP A C 1
ATOM 1257 O O . ASP A 1 162 ? 7.875 -7.989 -17.036 1.00 98.50 162 ASP A O 1
ATOM 1261 N N . ALA A 1 163 ? 6.826 -6.001 -16.823 1.00 98.69 163 ALA A N 1
ATOM 1262 C CA . ALA A 1 163 ? 6.742 -5.984 -15.373 1.00 98.69 163 ALA A CA 1
ATOM 1263 C C . ALA A 1 163 ? 5.463 -5.277 -14.906 1.00 98.69 163 ALA A C 1
ATOM 1265 O O . ALA A 1 163 ? 4.954 -4.375 -15.574 1.00 98.69 163 ALA A O 1
ATOM 1266 N N . VAL A 1 164 ? 4.963 -5.680 -13.740 1.00 98.81 164 VAL A N 1
ATOM 1267 C CA . VAL A 1 164 ? 3.819 -5.051 -13.075 1.00 98.81 164 VAL A CA 1
ATOM 1268 C C . VAL A 1 164 ? 4.234 -4.649 -11.669 1.00 98.81 164 VAL A C 1
ATOM 1270 O O . VAL A 1 164 ? 4.795 -5.453 -10.930 1.00 98.81 164 VAL A O 1
ATOM 1273 N N . VAL A 1 165 ? 3.982 -3.401 -11.304 1.00 98.69 165 VAL A N 1
ATOM 1274 C CA . VAL A 1 165 ? 4.225 -2.866 -9.967 1.00 98.69 165 VAL A CA 1
ATOM 1275 C C . VAL A 1 165 ? 2.949 -3.031 -9.155 1.00 98.69 165 VAL A C 1
ATOM 1277 O O . VAL A 1 165 ? 1.914 -2.550 -9.597 1.00 98.69 165 VAL A O 1
ATOM 1280 N N . ILE A 1 166 ? 3.002 -3.717 -8.010 1.00 98.62 166 ILE A N 1
ATOM 1281 C CA . ILE A 1 166 ? 1.818 -4.107 -7.226 1.00 98.62 166 ILE A CA 1
ATOM 1282 C C . ILE A 1 166 ? 2.033 -3.761 -5.749 1.00 98.62 166 ILE A C 1
ATOM 1284 O O . ILE A 1 166 ? 3.050 -4.138 -5.160 1.00 98.62 166 ILE A O 1
ATOM 1288 N N . ASN A 1 167 ? 1.064 -3.069 -5.138 1.00 98.44 167 ASN A N 1
ATOM 1289 C CA . ASN A 1 167 ? 1.008 -2.883 -3.687 1.00 98.44 167 ASN A CA 1
ATOM 1290 C C . ASN A 1 167 ? 0.905 -4.250 -2.987 1.00 98.44 167 ASN A C 1
ATOM 1292 O O . ASN A 1 167 ? 0.195 -5.141 -3.458 1.00 98.44 167 ASN A O 1
ATOM 1296 N N . THR A 1 168 ? 1.599 -4.431 -1.865 1.00 98.12 168 THR A N 1
ATOM 1297 C CA . THR A 1 168 ? 1.732 -5.753 -1.233 1.00 98.12 168 THR A CA 1
ATOM 1298 C C . THR A 1 168 ? 0.403 -6.338 -0.779 1.00 98.12 168 THR A C 1
ATOM 1300 O O . THR A 1 168 ? 0.178 -7.526 -1.001 1.00 98.12 168 THR A O 1
ATOM 1303 N N . ASN A 1 169 ? -0.508 -5.522 -0.242 1.00 98.38 169 ASN A N 1
ATOM 1304 C CA . ASN A 1 169 ? -1.882 -5.919 0.063 1.00 98.38 169 ASN A CA 1
ATOM 1305 C C . ASN A 1 169 ? -2.552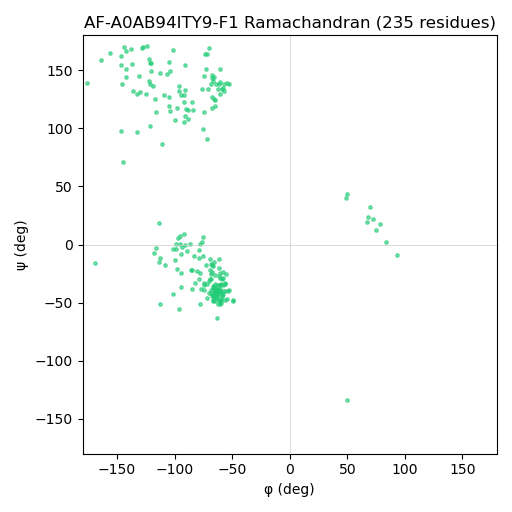 -6.628 -1.133 1.00 98.38 169 ASN A C 1
ATOM 1307 O O . ASN A 1 169 ? -3.091 -7.721 -0.979 1.00 98.38 169 ASN A O 1
ATOM 1311 N N . TYR A 1 170 ? -2.446 -6.058 -2.340 1.00 98.56 170 TYR A N 1
ATOM 1312 C CA . TYR A 1 170 ? -3.065 -6.600 -3.551 1.00 98.56 170 TYR A CA 1
ATOM 1313 C C . TYR A 1 170 ? -2.279 -7.762 -4.158 1.00 98.56 170 TYR A C 1
ATOM 1315 O O . TYR A 1 170 ? -2.880 -8.653 -4.753 1.00 98.56 170 TYR A O 1
ATOM 1323 N N . ALA A 1 171 ? -0.954 -7.792 -3.998 1.00 98.44 171 ALA A N 1
ATOM 1324 C CA . ALA A 1 171 ? -0.152 -8.950 -4.382 1.00 98.44 171 ALA A CA 1
ATOM 1325 C C . ALA A 1 171 ? -0.533 -10.180 -3.539 1.00 98.44 171 ALA A C 1
ATOM 1327 O O . ALA A 1 171 ? -0.756 -11.256 -4.091 1.00 98.44 171 ALA A O 1
ATOM 1328 N N . LEU A 1 172 ? -0.671 -10.003 -2.220 1.00 97.94 172 LEU A N 1
ATOM 1329 C CA . LEU A 1 172 ? -1.098 -11.055 -1.297 1.00 97.94 172 LEU A CA 1
ATOM 1330 C C . LEU A 1 172 ? -2.550 -11.480 -1.554 1.00 97.94 172 LEU A C 1
ATOM 1332 O O . LEU A 1 172 ? -2.816 -12.672 -1.681 1.00 97.94 172 LEU A O 1
ATOM 1336 N N . GLU A 1 173 ? -3.474 -10.521 -1.679 1.00 97.25 173 GLU A N 1
ATOM 1337 C CA . GLU A 1 173 ? -4.888 -10.787 -1.982 1.00 97.25 173 GLU A CA 1
ATOM 1338 C C . GLU A 1 173 ? -5.057 -11.527 -3.318 1.00 97.25 173 GLU A C 1
ATOM 1340 O O . GLU A 1 173 ? -5.830 -12.478 -3.412 1.00 97.25 173 GLU A O 1
ATOM 1345 N N . GLY A 1 174 ? -4.291 -11.133 -4.339 1.00 97.19 174 GLY A N 1
ATOM 1346 C CA . GLY A 1 174 ? -4.296 -11.761 -5.658 1.00 97.19 174 GLY A CA 1
ATOM 1347 C C . GLY A 1 174 ? -3.517 -13.076 -5.753 1.00 97.19 174 GLY A C 1
ATOM 1348 O O . GLY A 1 174 ? -3.456 -13.653 -6.836 1.00 97.19 174 GLY A O 1
ATOM 1349 N N . GLY A 1 175 ? -2.905 -13.551 -4.662 1.00 96.88 175 GLY A N 1
ATOM 1350 C CA . GLY A 1 175 ? -2.143 -14.802 -4.644 1.00 96.88 175 GLY A CA 1
ATOM 1351 C C . GLY A 1 175 ? -0.850 -14.774 -5.468 1.00 96.88 175 GLY A C 1
ATOM 1352 O O . GLY A 1 175 ? -0.374 -15.827 -5.895 1.00 96.88 175 GLY A O 1
ATOM 1353 N N . VAL A 1 176 ? -0.273 -13.591 -5.702 1.00 98.06 176 VAL A N 1
ATOM 1354 C CA . VAL A 1 176 ? 1.013 -13.448 -6.392 1.00 98.06 176 VAL A CA 1
ATOM 1355 C C . VAL A 1 176 ? 2.107 -14.078 -5.531 1.00 98.06 176 VAL A C 1
ATOM 1357 O O . VAL A 1 176 ? 2.301 -13.708 -4.375 1.00 98.06 176 VAL A O 1
ATOM 1360 N N . ASP A 1 177 ? 2.860 -15.020 -6.099 1.00 97.00 177 ASP A N 1
ATOM 1361 C CA . ASP A 1 177 ? 4.020 -15.612 -5.428 1.00 97.00 177 ASP A CA 1
ATOM 1362 C C . ASP A 1 177 ? 5.170 -14.590 -5.372 1.00 97.00 177 ASP A C 1
ATOM 1364 O O . ASP A 1 177 ? 5.976 -14.468 -6.302 1.00 97.00 177 ASP A O 1
ATOM 1368 N N . ILE A 1 178 ? 5.203 -13.818 -4.279 1.00 96.62 178 ILE A N 1
ATOM 1369 C CA . ILE A 1 178 ? 6.121 -12.690 -4.091 1.00 96.62 178 ILE A CA 1
ATOM 1370 C C . ILE A 1 178 ? 7.584 -13.133 -4.173 1.00 96.62 178 ILE A C 1
ATOM 1372 O O . ILE A 1 178 ? 8.381 -12.496 -4.860 1.00 96.62 178 ILE A O 1
ATOM 1376 N N . GLY A 1 179 ? 7.933 -14.250 -3.527 1.00 95.44 179 GLY A N 1
ATOM 1377 C CA . GLY A 1 179 ? 9.306 -14.759 -3.509 1.00 95.44 179 GLY A CA 1
ATOM 1378 C C . GLY A 1 179 ? 9.776 -15.276 -4.871 1.00 95.44 179 GLY A C 1
ATOM 1379 O O . GLY A 1 179 ? 10.963 -15.207 -5.184 1.00 95.44 179 GLY A O 1
ATOM 1380 N N . LYS A 1 180 ? 8.855 -15.779 -5.701 1.00 97.00 180 LYS A N 1
ATOM 1381 C CA . LYS A 1 180 ? 9.176 -16.315 -7.030 1.00 97.00 180 LYS A CA 1
ATOM 1382 C C . LYS A 1 180 ? 9.235 -15.254 -8.126 1.00 97.00 180 LYS A C 1
ATOM 1384 O O . LYS A 1 180 ? 10.041 -15.395 -9.054 1.00 97.00 180 LYS A O 1
ATOM 1389 N N . TYR A 1 181 ? 8.342 -14.265 -8.075 1.00 98.25 181 TYR A N 1
ATOM 1390 C CA . TYR A 1 181 ? 8.129 -13.316 -9.174 1.00 98.25 181 TYR A CA 1
ATOM 1391 C C . TYR A 1 181 ? 8.552 -11.881 -8.867 1.00 98.25 181 TYR A C 1
ATOM 1393 O O . TYR A 1 181 ? 8.615 -11.080 -9.799 1.00 98.25 181 TYR A O 1
ATOM 1401 N N . GLY A 1 182 ? 8.843 -11.544 -7.609 1.00 98.12 182 GLY A N 1
ATOM 1402 C CA . GLY A 1 182 ? 9.395 -10.243 -7.249 1.00 98.12 182 GLY A CA 1
ATOM 1403 C C . GLY A 1 182 ? 10.797 -10.054 -7.831 1.00 98.12 182 GLY A C 1
ATOM 1404 O O . GLY A 1 182 ? 11.683 -10.878 -7.609 1.00 98.12 182 GLY A O 1
ATOM 1405 N N . ILE A 1 183 ? 10.996 -8.971 -8.582 1.00 98.50 183 ILE A N 1
ATOM 1406 C CA . ILE A 1 183 ? 12.271 -8.633 -9.242 1.00 98.50 183 ILE A CA 1
ATOM 1407 C C . ILE A 1 183 ? 12.931 -7.370 -8.677 1.00 98.50 183 ILE A C 1
ATOM 1409 O O . ILE A 1 183 ? 14.107 -7.117 -8.946 1.00 98.50 183 ILE A O 1
ATOM 1413 N N . ALA A 1 184 ? 12.176 -6.571 -7.922 1.00 98.06 184 ALA A N 1
ATOM 1414 C CA . ALA A 1 184 ? 12.641 -5.453 -7.110 1.00 98.06 184 ALA A CA 1
ATOM 1415 C C . ALA A 1 184 ? 11.549 -5.054 -6.111 1.00 98.06 184 ALA A C 1
ATOM 1417 O O . ALA A 1 184 ? 10.371 -5.326 -6.340 1.00 98.06 184 ALA A O 1
ATOM 1418 N N . PHE A 1 185 ? 11.944 -4.378 -5.038 1.00 97.00 185 PHE A N 1
ATOM 1419 C CA . PHE A 1 185 ? 11.045 -3.881 -4.002 1.00 97.00 185 PHE A CA 1
ATOM 1420 C C . PHE A 1 185 ? 11.446 -2.462 -3.602 1.00 97.00 185 PHE A C 1
ATOM 1422 O O . PHE A 1 185 ? 12.599 -2.056 -3.779 1.00 97.00 185 PHE A O 1
ATOM 1429 N N . GLU A 1 186 ? 10.484 -1.709 -3.080 1.00 94.94 186 GLU A N 1
ATOM 1430 C CA . GLU A 1 186 ? 10.732 -0.454 -2.379 1.00 94.94 186 GLU A CA 1
ATOM 1431 C C . GLU A 1 186 ? 11.736 -0.676 -1.238 1.00 94.94 186 GLU A C 1
ATOM 1433 O O . GLU A 1 186 ? 11.697 -1.698 -0.557 1.00 94.94 186 GLU A O 1
ATOM 1438 N N . GLY A 1 187 ? 12.667 0.263 -1.052 1.00 87.25 187 GLY A N 1
ATOM 1439 C CA . GLY A 1 187 ? 13.693 0.139 -0.016 1.00 87.25 187 GLY A CA 1
ATOM 1440 C C . GLY A 1 187 ? 13.108 0.302 1.385 1.00 87.25 187 GLY A C 1
ATOM 1441 O O . GLY A 1 187 ? 12.365 1.251 1.627 1.00 87.25 187 GLY A O 1
ATOM 1442 N N . ASP A 1 188 ? 13.482 -0.580 2.312 1.00 80.62 188 ASP A N 1
ATOM 1443 C CA . ASP A 1 188 ? 12.966 -0.615 3.692 1.00 80.62 188 ASP A CA 1
ATOM 1444 C C . ASP A 1 188 ? 13.133 0.710 4.461 1.00 80.62 188 ASP A C 1
ATOM 1446 O O . ASP A 1 188 ? 12.363 1.013 5.376 1.00 80.62 188 ASP A O 1
ATOM 1450 N N . ASP A 1 189 ? 14.124 1.518 4.071 1.00 79.38 189 ASP A N 1
ATOM 1451 C CA . ASP A 1 189 ? 14.434 2.832 4.634 1.00 79.38 189 ASP A CA 1
ATOM 1452 C C . ASP A 1 189 ? 13.374 3.898 4.319 1.00 79.38 189 ASP A C 1
ATOM 1454 O O . ASP A 1 189 ? 13.260 4.884 5.048 1.00 79.38 189 ASP A O 1
ATOM 1458 N N . VAL A 1 190 ? 12.583 3.696 3.261 1.00 85.56 190 VAL A N 1
ATOM 1459 C CA . VAL A 1 190 ? 11.609 4.679 2.764 1.00 85.56 190 VAL A CA 1
ATOM 1460 C C . VAL A 1 190 ? 10.156 4.206 2.817 1.00 85.56 190 VAL A C 1
ATOM 1462 O O . VAL A 1 190 ? 9.264 5.019 2.583 1.00 85.56 190 VAL A O 1
ATOM 1465 N N . VAL A 1 191 ? 9.890 2.937 3.158 1.00 93.12 191 VAL A N 1
ATOM 1466 C CA . VAL A 1 191 ? 8.519 2.400 3.198 1.00 93.12 191 VAL A CA 1
ATOM 1467 C C . VAL A 1 191 ? 7.717 3.050 4.337 1.00 93.12 191 VAL A C 1
ATOM 1469 O O . VAL A 1 191 ? 8.055 2.858 5.516 1.00 93.12 191 VAL A O 1
ATOM 1472 N N . PRO A 1 192 ? 6.628 3.781 4.033 1.00 94.50 192 PRO A N 1
ATOM 1473 C CA . PRO A 1 192 ? 5.760 4.337 5.057 1.00 94.50 192 PRO A CA 1
ATOM 1474 C C . PRO A 1 192 ? 4.917 3.249 5.729 1.00 94.50 192 PRO A C 1
ATOM 1476 O O . PRO A 1 192 ? 4.542 2.249 5.111 1.00 94.50 192 PRO A O 1
ATOM 1479 N N . ALA A 1 193 ? 4.560 3.473 6.991 1.00 96.62 193 ALA A N 1
ATOM 1480 C CA . ALA A 1 193 ? 3.610 2.611 7.675 1.00 96.62 193 ALA A CA 1
ATOM 1481 C C . ALA A 1 193 ? 2.169 2.863 7.197 1.00 96.62 193 ALA A C 1
ATOM 1483 O O . ALA A 1 193 ? 1.769 3.990 6.906 1.00 96.62 193 ALA A O 1
ATOM 1484 N N . ASN A 1 194 ? 1.381 1.797 7.147 1.00 98.19 194 ASN A N 1
ATOM 1485 C CA . ASN A 1 194 ? -0.067 1.832 7.083 1.00 98.19 194 ASN A CA 1
ATOM 1486 C C . ASN A 1 194 ? -0.629 2.348 8.408 1.00 98.19 194 ASN A C 1
ATOM 1488 O O . ASN A 1 194 ? -0.178 1.975 9.496 1.00 98.19 194 ASN A O 1
ATO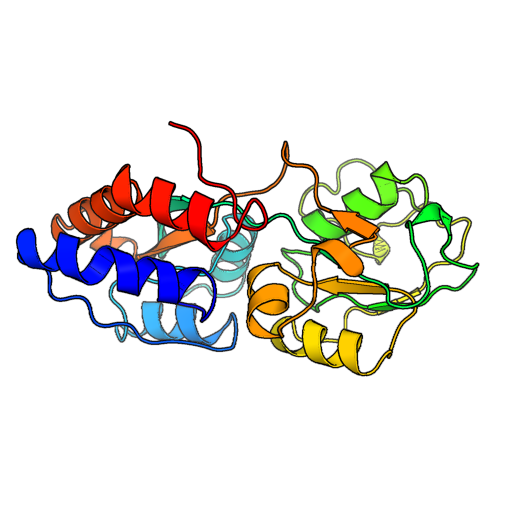M 1492 N N . LEU A 1 195 ? -1.640 3.195 8.277 1.00 98.50 195 LEU A N 1
ATOM 1493 C CA . LEU A 1 195 ? -2.210 3.987 9.347 1.00 98.50 195 LEU A CA 1
ATOM 1494 C C . LEU A 1 195 ? -3.568 3.442 9.774 1.00 98.50 195 LEU A C 1
ATOM 1496 O O . LEU A 1 195 ? -4.364 3.007 8.938 1.00 98.50 195 LEU A O 1
ATOM 1500 N N . VAL A 1 196 ? -3.860 3.573 11.064 1.00 98.69 196 VAL A N 1
ATOM 1501 C CA . VAL A 1 196 ? -5.230 3.699 11.556 1.00 98.69 196 VAL A CA 1
ATOM 1502 C C . VAL A 1 196 ? -5.617 5.166 11.461 1.00 98.69 196 VAL A C 1
ATOM 1504 O O . VAL A 1 196 ? -4.960 6.029 12.047 1.00 98.69 196 VAL A O 1
ATOM 1507 N N . VAL A 1 197 ? -6.689 5.443 10.729 1.00 98.88 197 VAL A N 1
ATOM 1508 C CA . VAL A 1 197 ? -7.204 6.791 10.496 1.00 98.88 197 VAL A CA 1
ATOM 1509 C C . VAL A 1 197 ? -8.618 6.890 11.049 1.00 98.88 197 VAL A C 1
ATOM 1511 O O . VAL A 1 197 ? -9.440 5.998 10.841 1.00 98.88 197 VAL A O 1
ATOM 1514 N N . VAL A 1 198 ? -8.895 7.991 11.737 1.00 98.88 198 VAL A N 1
ATOM 1515 C CA . VAL A 1 198 ? -10.213 8.339 12.281 1.00 98.88 198 VAL A CA 1
ATOM 1516 C C . VAL A 1 198 ? -10.604 9.740 11.826 1.00 98.88 198 VAL A C 1
ATOM 1518 O O . VAL A 1 198 ? -9.778 10.480 11.286 1.00 98.88 198 VAL A O 1
ATOM 1521 N N . ARG A 1 199 ? -11.858 10.127 12.058 1.00 98.75 199 ARG A N 1
ATOM 1522 C CA . ARG A 1 199 ? -12.253 11.536 11.958 1.00 98.75 199 ARG A CA 1
ATOM 1523 C C . ARG A 1 199 ? -11.595 12.355 13.068 1.00 98.75 199 ARG A C 1
ATOM 1525 O O . ARG A 1 199 ? -11.402 11.849 14.175 1.00 98.75 199 ARG A O 1
ATOM 1532 N N . SER A 1 200 ? -11.248 13.607 12.788 1.00 98.38 200 SER A N 1
ATOM 1533 C CA . SER A 1 200 ? -10.497 14.458 13.722 1.00 98.38 200 SER A CA 1
ATOM 1534 C C . SER A 1 200 ? -11.169 14.622 15.088 1.00 98.38 200 SER A C 1
ATOM 1536 O O . SER A 1 200 ? -10.469 14.669 16.103 1.00 98.38 200 SER A O 1
ATOM 1538 N N . GLU A 1 201 ? -12.504 14.651 15.148 1.00 98.19 201 GLU A N 1
ATOM 1539 C CA . GLU A 1 201 ? -13.260 14.739 16.403 1.00 98.19 201 GLU A CA 1
ATOM 1540 C C . GLU A 1 201 ? -13.153 13.486 17.290 1.00 98.19 201 GLU A C 1
ATOM 1542 O O . GLU A 1 201 ? -13.428 13.552 18.488 1.00 98.19 201 GLU A O 1
ATOM 1547 N N . ASP A 1 202 ? -12.722 12.356 16.727 1.00 98.38 202 ASP A N 1
ATOM 1548 C CA . ASP A 1 202 ? -12.704 11.054 17.394 1.00 98.38 202 ASP A CA 1
ATOM 1549 C C . ASP A 1 202 ? -11.315 10.642 17.904 1.00 98.38 202 ASP A C 1
ATOM 1551 O O . ASP A 1 202 ? -11.184 9.621 18.581 1.00 98.38 202 ASP A O 1
ATOM 1555 N N . LYS A 1 203 ? -10.278 11.444 17.631 1.00 97.44 203 LYS A N 1
ATOM 1556 C CA . LYS A 1 203 ? -8.869 11.115 17.918 1.00 97.44 203 LYS A CA 1
ATOM 1557 C C . LYS A 1 203 ? -8.565 10.815 19.388 1.00 97.44 203 LYS A C 1
ATOM 1559 O O . LYS A 1 203 ? -7.645 10.061 19.687 1.00 97.44 203 LYS A O 1
ATOM 1564 N N . ASP A 1 204 ? -9.329 11.415 20.300 1.00 97.12 204 ASP A N 1
ATOM 1565 C CA . ASP A 1 204 ? -9.100 11.327 21.743 1.00 97.12 204 ASP A CA 1
ATOM 1566 C C . ASP A 1 204 ? -9.989 10.277 22.431 1.00 97.12 204 ASP A C 1
ATOM 1568 O O . ASP A 1 204 ? -9.874 10.089 23.646 1.00 97.12 204 ASP A O 1
ATOM 1572 N N . LYS A 1 205 ? -10.850 9.569 21.679 1.00 98.12 205 LYS A N 1
ATOM 1573 C CA . LYS A 1 205 ? -11.716 8.512 22.220 1.00 98.12 205 LYS A CA 1
ATOM 1574 C C . LYS A 1 205 ? -10.883 7.387 22.832 1.00 98.12 205 LYS A C 1
ATOM 1576 O O . LYS A 1 205 ? -10.019 6.805 22.180 1.00 98.12 205 LYS A O 1
ATOM 1581 N N . GLU A 1 206 ? -11.212 7.017 24.066 1.00 97.81 206 GLU A N 1
ATOM 1582 C CA . GLU A 1 206 ? -10.511 5.954 24.796 1.00 97.81 206 GLU A CA 1
ATOM 1583 C C . GLU A 1 206 ? -10.591 4.593 24.088 1.00 97.81 206 GLU A C 1
ATOM 1585 O O . GLU A 1 206 ? -9.626 3.828 24.071 1.00 97.81 206 GLU A O 1
ATOM 1590 N N . THR A 1 207 ? -11.719 4.319 23.429 1.00 97.62 207 THR A N 1
ATOM 1591 C CA . THR A 1 207 ? -11.902 3.115 22.610 1.00 97.62 207 THR A CA 1
ATOM 1592 C C . THR A 1 207 ? -10.934 3.073 21.427 1.00 97.62 207 THR A C 1
ATOM 1594 O O . THR A 1 207 ? -10.397 2.010 21.133 1.00 97.62 207 THR A O 1
ATOM 1597 N N . ILE A 1 208 ? -10.648 4.215 20.788 1.00 98.25 208 ILE A N 1
ATOM 1598 C CA . ILE A 1 208 ? -9.689 4.320 19.677 1.00 98.25 208 ILE A CA 1
ATOM 1599 C C . ILE A 1 208 ? -8.253 4.125 20.169 1.00 98.25 208 ILE A C 1
ATOM 1601 O O . ILE A 1 208 ? -7.489 3.400 19.535 1.00 98.25 208 ILE A O 1
ATOM 1605 N N . LYS A 1 209 ? -7.893 4.710 21.318 1.00 98.06 209 LYS A N 1
ATOM 1606 C CA . LYS A 1 209 ? -6.568 4.505 21.929 1.00 98.06 209 LYS A CA 1
ATOM 1607 C C . LYS A 1 209 ? -6.336 3.034 22.255 1.00 98.06 209 LYS A C 1
ATOM 1609 O O . LYS A 1 209 ? -5.377 2.441 21.775 1.00 98.06 209 LYS A O 1
ATOM 1614 N N . THR A 1 210 ? -7.290 2.423 22.958 1.00 98.31 210 THR A N 1
ATOM 1615 C CA . THR A 1 210 ? -7.254 0.995 23.298 1.00 98.31 210 THR A CA 1
ATOM 1616 C C . THR A 1 210 ? -7.175 0.119 22.046 1.00 98.31 210 THR A C 1
ATOM 1618 O O . THR A 1 210 ? -6.440 -0.868 22.023 1.00 98.31 210 THR A O 1
ATOM 1621 N N . PHE A 1 211 ? -7.912 0.480 20.991 1.00 98.38 211 PHE A N 1
ATOM 1622 C CA . PHE A 1 211 ? -7.870 -0.214 19.710 1.00 98.38 211 PHE A CA 1
ATOM 1623 C C . PHE A 1 211 ? -6.469 -0.193 19.087 1.00 98.38 211 PHE A C 1
ATOM 1625 O O . PHE A 1 211 ? -5.936 -1.249 18.748 1.00 98.38 211 PHE A O 1
ATOM 1632 N N . VAL A 1 212 ? -5.846 0.984 18.993 1.00 98.06 212 VAL A N 1
ATOM 1633 C CA . VAL A 1 212 ? -4.485 1.132 18.457 1.00 98.06 212 VAL A CA 1
ATOM 1634 C C . VAL A 1 212 ? -3.458 0.392 19.317 1.00 98.06 212 VAL A C 1
ATOM 1636 O O . VAL A 1 212 ? -2.588 -0.280 18.761 1.00 98.06 212 VAL A O 1
ATOM 1639 N N . ASP A 1 213 ? -3.574 0.453 20.645 1.00 97.88 213 ASP A N 1
ATOM 1640 C CA . ASP A 1 213 ? -2.665 -0.242 21.564 1.00 97.88 213 ASP A CA 1
ATOM 1641 C C . ASP A 1 213 ? -2.698 -1.760 21.359 1.00 97.88 213 ASP A C 1
ATOM 1643 O O . ASP A 1 213 ? -1.653 -2.411 21.348 1.00 97.88 213 ASP A O 1
ATOM 1647 N N . VAL A 1 214 ? -3.882 -2.340 21.126 1.00 98.31 214 VAL A N 1
ATOM 1648 C CA . VAL A 1 214 ? -3.989 -3.768 20.798 1.00 98.31 214 VAL A CA 1
ATOM 1649 C C . VAL A 1 214 ? -3.335 -4.077 19.453 1.00 98.31 214 VAL A C 1
ATOM 1651 O O . VAL A 1 214 ? -2.599 -5.056 19.361 1.00 98.31 214 VAL A O 1
ATOM 1654 N N . LEU A 1 215 ? -3.532 -3.254 18.420 1.00 98.00 215 LEU A N 1
ATOM 1655 C CA . LEU A 1 215 ? -2.885 -3.488 17.119 1.00 98.00 215 LEU A CA 1
ATOM 1656 C C . LEU A 1 215 ? -1.353 -3.378 17.180 1.00 98.00 215 LEU A C 1
ATOM 1658 O O . LEU A 1 215 ? -0.651 -4.006 16.387 1.00 98.00 215 LEU A O 1
ATOM 1662 N N . LYS A 1 216 ? -0.828 -2.612 18.138 1.00 97.31 216 LYS A N 1
ATOM 1663 C CA . LYS A 1 216 ? 0.608 -2.487 18.410 1.00 97.31 216 LYS A CA 1
ATOM 1664 C C . LYS A 1 216 ? 1.143 -3.509 19.415 1.00 97.31 216 LYS A C 1
ATOM 1666 O O . LYS A 1 216 ? 2.351 -3.561 19.623 1.00 97.31 216 LYS 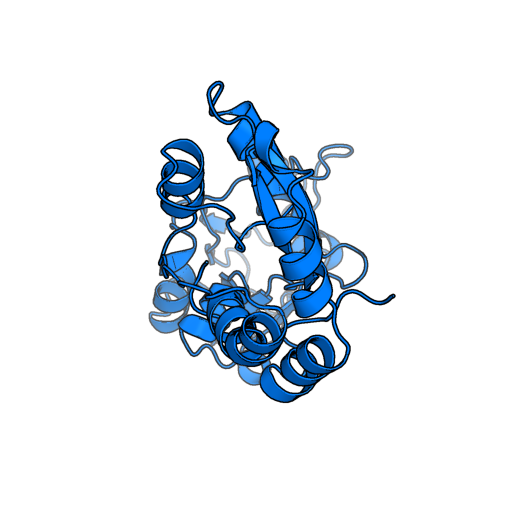A O 1
ATOM 1671 N N . SER A 1 217 ? 0.280 -4.325 20.021 1.00 97.44 217 SER A N 1
ATOM 1672 C CA . SER A 1 217 ? 0.689 -5.335 21.000 1.00 97.44 217 SER A CA 1
ATOM 1673 C C . SER A 1 217 ? 1.652 -6.359 20.403 1.00 97.44 217 SER A C 1
ATOM 1675 O O . SER A 1 217 ? 1.592 -6.680 19.211 1.00 97.44 217 SER A O 1
ATOM 1677 N N . LYS A 1 218 ? 2.519 -6.918 21.251 1.00 96.25 218 LYS A N 1
ATOM 1678 C CA . LYS A 1 218 ? 3.490 -7.941 20.855 1.00 96.25 218 LYS A CA 1
ATOM 1679 C C . LYS A 1 218 ? 2.817 -9.120 20.150 1.00 96.25 218 LYS A C 1
ATOM 1681 O O . LYS A 1 218 ? 3.340 -9.598 19.152 1.00 96.25 218 LYS A O 1
ATOM 1686 N N . GLU A 1 219 ? 1.656 -9.545 20.631 1.00 97.25 219 GLU A N 1
ATOM 1687 C CA . GLU A 1 219 ? 0.864 -10.639 20.077 1.00 97.25 219 GLU A CA 1
ATOM 1688 C C . GLU A 1 219 ? 0.482 -10.381 18.612 1.00 97.25 219 GLU A C 1
ATOM 1690 O O . GLU A 1 219 ? 0.638 -11.259 17.763 1.00 97.25 219 GLU A O 1
ATOM 1695 N N . ILE A 1 220 ? 0.042 -9.161 18.287 1.00 97.88 220 ILE A N 1
ATOM 1696 C CA . ILE A 1 220 ? -0.313 -8.787 16.912 1.00 97.88 220 ILE A CA 1
ATOM 1697 C C . ILE A 1 220 ? 0.925 -8.595 16.0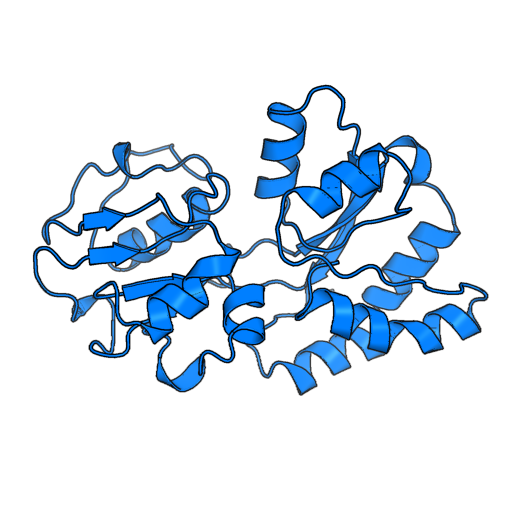39 1.00 97.88 220 ILE A C 1
ATOM 1699 O O . ILE A 1 220 ? 0.942 -9.029 14.885 1.00 97.88 220 ILE A O 1
ATOM 1703 N N . GLN A 1 221 ? 1.986 -8.003 16.581 1.00 96.25 221 GLN A N 1
ATOM 1704 C CA . GLN A 1 221 ? 3.244 -7.851 15.852 1.00 96.25 221 GLN A CA 1
ATOM 1705 C C . GLN A 1 221 ? 3.880 -9.219 15.532 1.00 96.25 221 GLN A C 1
ATOM 1707 O O . GLN A 1 221 ? 4.390 -9.422 14.428 1.00 96.25 221 GLN A O 1
ATOM 1712 N N . ASP A 1 222 ? 3.812 -10.185 16.450 1.00 96.50 222 ASP A N 1
ATOM 1713 C CA . ASP A 1 222 ? 4.287 -11.553 16.228 1.00 96.50 222 ASP A CA 1
ATOM 1714 C C . ASP A 1 222 ? 3.405 -12.287 15.202 1.00 96.50 222 ASP A C 1
ATOM 1716 O O . ASP A 1 222 ? 3.942 -12.886 14.268 1.00 96.50 222 ASP A O 1
ATOM 1720 N N . PHE A 1 223 ? 2.074 -12.137 15.268 1.00 97.81 223 PHE A N 1
ATOM 1721 C CA . PHE A 1 223 ? 1.158 -12.652 14.241 1.00 97.81 223 PHE A CA 1
ATOM 1722 C C . PHE A 1 223 ? 1.520 -12.154 12.832 1.00 97.81 223 PHE A C 1
ATOM 1724 O O . PHE A 1 223 ? 1.600 -12.952 11.894 1.00 97.81 223 PHE A O 1
ATOM 1731 N N . ILE A 1 224 ? 1.782 -10.850 12.672 1.00 97.62 224 ILE A N 1
ATOM 1732 C CA . ILE A 1 224 ? 2.182 -10.260 11.384 1.00 97.62 224 ILE A CA 1
ATOM 1733 C C . ILE A 1 224 ? 3.479 -10.908 10.875 1.00 97.62 224 ILE A C 1
ATOM 1735 O O . ILE A 1 224 ? 3.549 -11.330 9.716 1.00 97.62 224 ILE A O 1
ATOM 1739 N N . LYS A 1 225 ? 4.498 -11.031 11.735 1.00 95.50 225 LYS A N 1
ATOM 1740 C CA . LYS A 1 225 ? 5.798 -11.619 11.367 1.00 95.50 225 LYS A CA 1
ATOM 1741 C C . LYS A 1 225 ? 5.663 -13.075 10.926 1.00 95.50 225 LYS A C 1
ATOM 1743 O O . LYS A 1 225 ? 6.209 -13.452 9.888 1.00 95.50 225 LYS A O 1
ATOM 1748 N N . GLU A 1 226 ? 4.934 -13.880 11.694 1.00 96.25 226 GLU A N 1
ATOM 1749 C CA . GLU A 1 226 ? 4.753 -15.307 11.422 1.00 96.25 226 GLU A CA 1
ATOM 1750 C C . GLU A 1 226 ? 3.940 -15.552 10.150 1.00 96.25 226 GLU A C 1
ATOM 1752 O O . GLU A 1 226 ? 4.318 -16.384 9.317 1.00 96.25 226 GLU A O 1
ATOM 1757 N N . LYS A 1 227 ? 2.842 -14.808 9.973 1.00 97.12 227 LYS A N 1
ATOM 1758 C CA . LYS A 1 227 ? 1.915 -15.029 8.863 1.00 97.12 227 LYS A CA 1
ATOM 1759 C C . LYS A 1 227 ? 2.495 -14.588 7.522 1.00 97.12 227 LYS A C 1
ATOM 1761 O O . LYS A 1 227 ? 2.414 -15.340 6.551 1.00 97.12 227 LYS A O 1
ATOM 1766 N N . TYR A 1 228 ? 3.097 -13.399 7.461 1.00 96.00 228 TYR A N 1
ATOM 1767 C CA . TYR A 1 228 ? 3.508 -12.788 6.191 1.00 96.00 228 TYR A CA 1
ATOM 1768 C C . TYR A 1 228 ? 4.989 -12.964 5.855 1.00 96.00 228 TYR A C 1
ATOM 1770 O O . TYR A 1 228 ? 5.415 -12.563 4.769 1.00 96.00 228 TYR A O 1
ATOM 1778 N N . LYS A 1 229 ? 5.775 -13.569 6.758 1.00 91.62 229 LYS A N 1
ATOM 1779 C CA . LYS A 1 229 ? 7.163 -14.005 6.516 1.00 91.62 229 LYS A CA 1
ATOM 1780 C C . LYS A 1 229 ? 8.041 -12.923 5.865 1.00 91.62 229 LYS A C 1
ATOM 1782 O O . LYS A 1 229 ? 8.820 -13.213 4.962 1.00 91.62 229 LYS A O 1
ATOM 1787 N N . GLY A 1 230 ? 7.882 -11.673 6.305 1.00 90.44 230 GLY A N 1
ATOM 1788 C CA . GLY A 1 230 ? 8.649 -10.516 5.829 1.00 90.44 230 GLY A CA 1
ATOM 1789 C C . GLY A 1 230 ? 8.027 -9.718 4.677 1.00 90.44 230 GLY A C 1
ATOM 1790 O O . GLY A 1 230 ? 8.503 -8.625 4.403 1.00 90.44 230 GLY A O 1
ATOM 1791 N N . SER A 1 231 ? 6.943 -10.189 4.045 1.00 93.00 231 SER A N 1
ATOM 1792 C CA . SER A 1 231 ? 6.218 -9.390 3.032 1.00 93.00 231 SER A CA 1
ATOM 1793 C C . SER A 1 231 ? 5.484 -8.201 3.664 1.00 93.00 231 SER A C 1
ATOM 1795 O O . SER A 1 231 ? 5.310 -7.158 3.043 1.00 93.00 231 SER A O 1
ATOM 1797 N N . VAL A 1 232 ? 5.071 -8.359 4.922 1.00 95.94 232 VAL A N 1
ATOM 1798 C CA . VAL A 1 232 ? 4.495 -7.309 5.763 1.00 95.94 232 VAL A CA 1
ATOM 1799 C C . VAL A 1 23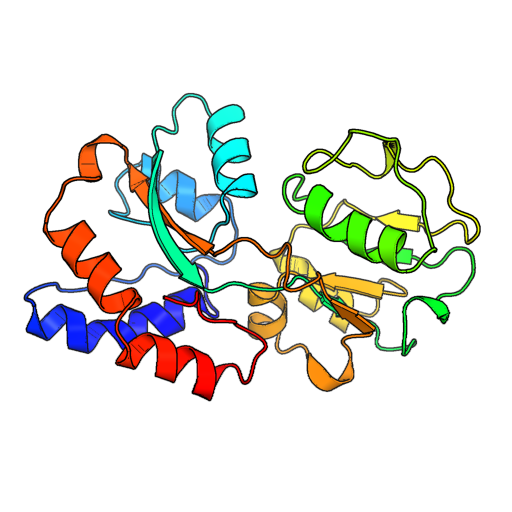2 ? 5.435 -7.116 6.944 1.00 95.94 232 VAL A C 1
ATOM 1801 O O . VAL A 1 232 ? 5.766 -8.081 7.636 1.00 95.94 232 VAL A O 1
ATOM 1804 N N . VAL A 1 233 ? 5.890 -5.882 7.152 1.00 93.19 233 VAL A N 1
ATOM 1805 C CA . VAL A 1 233 ? 6.936 -5.557 8.128 1.00 93.19 233 VAL A CA 1
ATOM 1806 C C . VAL A 1 233 ? 6.323 -4.796 9.294 1.00 93.19 233 VAL A C 1
ATOM 1808 O O . VAL A 1 233 ? 5.628 -3.805 9.111 1.00 93.19 233 VAL A O 1
ATOM 1811 N N . THR A 1 234 ? 6.572 -5.243 10.516 1.00 90.62 234 THR A N 1
ATOM 1812 C CA . THR A 1 234 ? 6.124 -4.548 11.729 1.00 90.62 234 THR A CA 1
ATOM 1813 C C . THR A 1 234 ? 6.843 -3.214 11.892 1.00 90.62 234 THR A C 1
ATOM 1815 O O . THR A 1 234 ? 8.042 -3.137 11.615 1.00 90.62 234 THR A O 1
ATOM 1818 N N . VAL A 1 235 ? 6.157 -2.178 12.380 1.00 83.25 235 VAL A N 1
ATOM 1819 C CA . VAL A 1 235 ? 6.870 -0.984 12.857 1.00 83.25 235 VAL A CA 1
ATOM 1820 C C . VAL A 1 235 ? 7.662 -1.380 14.107 1.00 83.25 235 VAL A C 1
ATOM 1822 O O . VAL A 1 235 ? 7.130 -2.038 14.997 1.00 83.25 235 VAL A O 1
ATOM 1825 N N . SER A 1 236 ? 8.964 -1.098 14.131 1.00 65.06 236 SER A N 1
ATOM 1826 C CA . SER A 1 236 ? 9.771 -1.286 15.339 1.00 65.06 236 SER A CA 1
ATOM 1827 C C . SER A 1 236 ? 9.296 -0.317 16.423 1.00 65.06 236 SER A C 1
ATOM 1829 O O . SER A 1 236 ? 8.916 0.806 16.087 1.00 65.06 236 SER A O 1
ATOM 1831 N N . GLU A 1 237 ? 9.329 -0.751 17.686 1.00 46.19 237 GLU A N 1
ATOM 1832 C CA . GLU A 1 237 ? 9.256 0.160 18.840 1.00 46.19 237 GLU A CA 1
ATOM 1833 C C . GLU A 1 237 ? 10.335 1.250 18.770 1.00 46.19 237 GLU A C 1
ATOM 1835 O O . GLU A 1 237 ? 11.460 0.944 18.298 1.00 46.19 237 GLU A O 1
#

Foldseek 3Di:
DEDPPFVVLVVLLQVVLVVVVDHDDDDYDLADPVQQVCQLVVVDQKDWDDFPLLVVVCCVVDVSRQKDFQAFQWFAWWFKFAPPDQAPVRAAQQFEEEEELRQQCQLQPVVQCVVVVQWDFAPPCHSRDDPVRTPDHPSNYHYHHHHGQLCQLVCRVVRVTRIYIHTLSNCVVSVPPCVVTTRTTGDPVPTTGTTIMHRPVCSPPPSVVSSNVSSLDPSSQVVQCVVCVPSMGGDDD

Sequence (237 aa):
ATAVPHAEVLEAAKPLLKEKGIDLEIKVFQDYILPNVALKDKDLDANYFQTPGYLALQMKDNKDFDFVSVGEIHKEPIGVYSKKYKSLKDLPNGAKIIMSNSFSDHGRILPIFEKAGLIKLKDGVGANARVEDIIENPKNLDFSTLIEAKLLASSFESGEGDAVVINTNYALEGGVDIGKYGIAFEGDDVVPANLVVVRSEDKDKETIKTFVDVLKSKEIQDFIKEKYKGSVVTVSE

Radius of gyration: 18.32 Å; Cα contacts (8 Å, |Δi|>4): 439; chains: 1; bounding box: 40×36×52 Å

Nearest PDB structures (foldseek):
  4ef2-assembly2_B  TM=9.506E-01  e=1.856E-31  Enterococcus faecalis V583
  4qhq-assembly1_A  TM=9.465E-01  e=2.610E-27  Burkholderia cenocepacia J2315
  4yah-assembly1_X  TM=9.292E-01  e=1.983E-26  Escherichia coli K-12
  1p99-assembly1_A  TM=9.319E-01  e=3.438E-23  Staphylococcus aureus subsp. aureus Mu50
  4ntl-assembly1_A-2  TM=8.406E-01  e=6.194E-23  Enterococcus faecalis V583

pLDDT: mean 96.46, std 4.77, range [46.19, 98.88]